Protein AF-A0A8K1D824-F1 (afdb_monomer)

Mean predicted aligned error: 7.24 Å

pLDDT: mean 87.16, std 13.11, range [36.0, 98.44]

Structure (mmCIF, N/CA/C/O backbone):
data_AF-A0A8K1D824-F1
#
_entry.id   AF-A0A8K1D824-F1
#
loop_
_atom_site.group_PDB
_atom_site.id
_atom_site.type_symbol
_atom_site.label_atom_id
_atom_site.label_alt_id
_atom_site.label_comp_id
_atom_site.label_asym_id
_atom_site.label_entity_id
_atom_site.label_seq_id
_atom_site.pdbx_PDB_ins_code
_atom_site.Cartn_x
_atom_site.Cartn_y
_atom_site.Cartn_z
_atom_site.occupancy
_atom_site.B_iso_or_equiv
_atom_site.auth_seq_id
_atom_site.auth_comp_id
_atom_site.auth_asym_id
_atom_site.auth_atom_id
_atom_site.pdbx_PDB_model_num
ATOM 1 N N . LEU A 1 1 ? 26.479 -6.706 -28.570 1.00 69.31 1 LEU A N 1
ATOM 2 C CA . LEU A 1 1 ? 26.182 -7.845 -27.660 1.00 69.31 1 LEU A CA 1
ATOM 3 C C . LEU A 1 1 ? 25.513 -9.001 -28.402 1.00 69.31 1 LEU A C 1
ATOM 5 O O . LEU A 1 1 ? 26.156 -10.032 -28.543 1.00 69.31 1 LEU A O 1
ATOM 9 N N . LEU A 1 2 ? 24.310 -8.817 -28.961 1.00 78.56 2 LEU A N 1
ATOM 10 C CA . LEU A 1 2 ? 23.580 -9.862 -29.705 1.00 78.56 2 LEU A CA 1
ATOM 11 C C . LEU A 1 2 ? 24.397 -10.526 -30.826 1.00 78.56 2 LEU A C 1
ATOM 13 O O . LEU A 1 2 ? 24.439 -11.750 -30.909 1.00 78.56 2 LEU A O 1
ATOM 17 N N . GLU A 1 3 ? 25.111 -9.743 -31.639 1.00 78.06 3 GLU A N 1
ATOM 18 C CA . GLU A 1 3 ? 25.956 -10.290 -32.712 1.00 78.06 3 GLU A CA 1
ATOM 19 C C . GLU A 1 3 ? 27.099 -11.182 -32.211 1.00 78.06 3 GLU A C 1
ATOM 21 O O . GLU A 1 3 ? 27.488 -12.124 -32.898 1.00 78.06 3 GLU A O 1
ATOM 26 N N . HIS A 1 4 ? 27.636 -10.913 -31.018 1.00 77.62 4 HIS A N 1
ATOM 27 C CA . HIS A 1 4 ? 28.687 -11.740 -30.423 1.00 77.62 4 HIS A CA 1
ATOM 28 C C . HIS A 1 4 ? 28.111 -13.018 -29.809 1.00 77.62 4 HIS A C 1
ATOM 30 O O . HIS A 1 4 ? 28.707 -14.081 -29.961 1.00 77.62 4 HIS A O 1
ATOM 36 N N . CYS A 1 5 ? 26.930 -12.941 -29.185 1.00 78.56 5 CYS A N 1
ATOM 37 C CA . CYS A 1 5 ? 26.237 -14.112 -28.649 1.00 78.56 5 CYS A CA 1
ATOM 38 C C . CYS A 1 5 ? 25.852 -15.084 -29.770 1.00 78.56 5 CYS A C 1
ATOM 40 O O . CYS A 1 5 ? 26.187 -16.263 -29.690 1.00 78.56 5 CYS A O 1
ATOM 42 N N . ARG A 1 6 ? 25.254 -14.590 -30.863 1.00 82.00 6 ARG A N 1
ATOM 43 C CA . ARG A 1 6 ? 24.803 -15.411 -32.005 1.00 82.00 6 ARG A CA 1
ATOM 44 C C . ARG A 1 6 ? 25.924 -16.185 -32.705 1.00 82.00 6 ARG A C 1
ATOM 46 O O . ARG A 1 6 ? 25.662 -17.224 -33.299 1.00 82.00 6 ARG A O 1
ATOM 53 N N . LYS A 1 7 ? 27.172 -15.714 -32.614 1.00 82.56 7 LYS A N 1
ATOM 54 C CA . LYS A 1 7 ? 28.355 -16.393 -33.173 1.00 82.56 7 LYS A CA 1
ATOM 55 C C . LYS A 1 7 ? 28.888 -17.522 -32.277 1.00 82.56 7 LYS A C 1
ATOM 57 O O . LYS A 1 7 ? 29.730 -18.298 -32.721 1.00 82.56 7 LYS A O 1
ATOM 62 N N . HIS A 1 8 ? 28.426 -17.633 -31.028 1.00 82.44 8 HIS A N 1
ATOM 63 C CA . HIS A 1 8 ? 28.952 -18.591 -30.057 1.00 82.44 8 HIS A CA 1
ATOM 64 C C . HIS A 1 8 ? 28.105 -19.870 -29.975 1.00 82.44 8 HIS A C 1
ATOM 66 O O . HIS A 1 8 ? 26.968 -19.852 -29.508 1.00 82.44 8 HIS A O 1
ATOM 72 N N . LYS A 1 9 ? 28.700 -21.014 -30.333 1.00 78.38 9 LYS A N 1
ATOM 73 C CA . LYS A 1 9 ? 28.015 -22.312 -30.510 1.00 78.38 9 LYS A CA 1
ATOM 74 C C . LYS A 1 9 ? 27.156 -22.772 -29.319 1.00 78.38 9 LYS A C 1
ATOM 76 O O . LYS A 1 9 ? 26.091 -23.332 -29.530 1.00 78.38 9 LYS A O 1
ATOM 81 N N . TYR A 1 10 ? 27.598 -22.518 -28.086 1.00 79.75 10 TYR A N 1
ATOM 82 C CA . TYR A 1 10 ? 26.891 -22.945 -26.863 1.00 79.75 10 TYR A CA 1
ATOM 83 C C . TYR A 1 10 ? 26.198 -21.807 -26.106 1.00 79.75 10 TYR A C 1
ATOM 85 O O . TYR A 1 10 ? 25.391 -22.062 -25.219 1.00 79.75 10 TYR A O 1
ATOM 93 N N . LEU A 1 11 ? 26.521 -20.550 -26.436 1.00 81.12 11 LEU A N 1
ATOM 94 C CA . LEU A 1 11 ? 26.037 -19.379 -25.694 1.00 81.12 11 LEU A CA 1
ATOM 95 C C . LEU A 1 11 ? 25.086 -18.509 -26.516 1.00 81.12 11 LEU A C 1
ATOM 97 O O . LEU A 1 11 ? 24.606 -17.509 -25.998 1.00 81.12 11 LEU A O 1
ATOM 101 N N . ALA A 1 12 ? 24.787 -18.880 -27.764 1.00 85.06 12 ALA A N 1
ATOM 102 C CA . ALA A 1 12 ? 23.881 -18.125 -28.620 1.00 85.06 12 ALA A CA 1
ATOM 103 C C . ALA A 1 12 ? 22.511 -17.921 -27.973 1.00 85.06 12 ALA A C 1
ATOM 105 O O . ALA A 1 12 ? 22.134 -16.781 -27.720 1.00 85.06 12 ALA A O 1
ATOM 106 N N . ALA A 1 13 ? 21.823 -19.006 -27.613 1.00 83.62 13 ALA A N 1
ATOM 107 C CA . ALA A 1 13 ? 20.512 -18.931 -26.975 1.00 83.62 13 ALA A CA 1
ATOM 108 C C . ALA A 1 13 ? 20.532 -18.239 -25.591 1.00 83.62 13 ALA A C 1
ATOM 110 O O . ALA A 1 13 ? 19.811 -17.255 -25.418 1.00 83.62 13 ALA A O 1
ATOM 111 N N . PRO A 1 14 ? 21.355 -18.659 -24.602 1.00 89.31 14 PRO A N 1
ATOM 112 C CA . PRO A 1 14 ? 21.359 -17.997 -23.293 1.00 89.31 14 PRO A CA 1
ATOM 113 C C . PRO A 1 14 ? 21.896 -16.556 -23.355 1.00 89.31 14 PRO A C 1
ATOM 115 O O . PRO A 1 14 ? 21.429 -15.693 -22.614 1.00 89.31 14 PRO A O 1
ATOM 118 N N . GLY A 1 15 ? 22.838 -16.268 -24.256 1.00 87.19 15 GLY A N 1
ATOM 119 C CA . GLY A 1 15 ? 23.386 -14.931 -24.471 1.00 87.19 15 GLY A CA 1
ATOM 120 C C . GLY A 1 15 ? 22.402 -13.980 -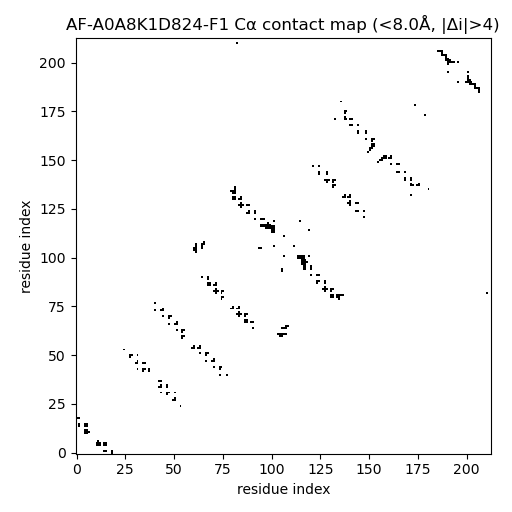25.150 1.00 87.19 15 GLY A C 1
ATOM 121 O O . GLY A 1 15 ? 22.370 -12.801 -24.811 1.00 87.19 15 GLY A O 1
ATOM 122 N N . GLU A 1 16 ? 21.562 -14.477 -26.059 1.00 88.31 16 GLU A N 1
ATOM 123 C CA . GLU A 1 16 ? 20.482 -13.693 -26.665 1.00 88.31 16 GLU A CA 1
ATOM 124 C C . GLU A 1 16 ? 19.401 -13.337 -25.642 1.00 88.31 16 GLU A C 1
ATOM 126 O O . GLU A 1 16 ? 19.051 -12.163 -25.517 1.00 88.31 16 GLU A O 1
ATOM 131 N N . VAL A 1 17 ? 18.955 -14.303 -24.831 1.00 88.12 17 VAL A N 1
ATOM 132 C CA . VAL A 1 17 ? 18.012 -14.052 -23.725 1.00 88.12 17 VAL A CA 1
ATOM 133 C C . VAL A 1 17 ? 18.578 -13.025 -22.743 1.00 88.12 17 VAL A C 1
ATOM 135 O O . VAL A 1 17 ? 17.880 -12.091 -22.348 1.00 88.12 17 VAL A O 1
ATOM 138 N N . PHE A 1 18 ? 19.855 -13.159 -22.377 1.00 88.56 18 PHE A N 1
ATOM 139 C CA . PHE A 1 18 ? 20.528 -12.200 -21.506 1.00 88.56 18 PHE A CA 1
ATOM 140 C C . PHE A 1 18 ? 20.603 -10.802 -22.131 1.00 88.56 18 PHE A C 1
ATOM 142 O O . PHE A 1 18 ? 20.269 -9.822 -21.470 1.00 88.56 18 PHE A O 1
ATOM 149 N N . ALA A 1 19 ? 21.010 -10.695 -23.399 1.00 88.81 19 ALA A N 1
ATOM 150 C CA . ALA A 1 19 ? 21.137 -9.410 -24.078 1.00 88.81 19 ALA A CA 1
ATOM 151 C C . ALA A 1 19 ? 19.789 -8.683 -24.174 1.00 88.81 19 ALA A C 1
ATOM 153 O O . ALA A 1 19 ? 19.728 -7.496 -23.867 1.00 88.81 19 ALA A O 1
ATOM 154 N N . LEU A 1 20 ? 18.711 -9.395 -24.518 1.00 88.19 20 LEU A N 1
ATOM 155 C CA . LEU A 1 20 ? 17.357 -8.833 -24.541 1.00 88.19 20 LEU A CA 1
ATOM 156 C C . LEU A 1 20 ? 16.906 -8.376 -23.148 1.00 88.19 20 LEU A C 1
ATOM 158 O O . LEU A 1 20 ? 16.338 -7.293 -23.005 1.00 88.19 20 LEU A O 1
ATOM 162 N N . LEU A 1 21 ? 17.201 -9.162 -22.108 1.00 88.06 21 LEU A N 1
ATOM 163 C CA . LEU A 1 21 ? 16.872 -8.808 -20.728 1.00 88.06 21 LEU A CA 1
ATOM 164 C C . LEU A 1 21 ? 17.625 -7.557 -20.260 1.00 88.06 21 LEU A C 1
ATOM 166 O O . LEU A 1 21 ? 17.022 -6.687 -19.636 1.00 88.06 21 LEU A O 1
ATOM 170 N N . VAL A 1 22 ? 18.922 -7.450 -20.562 1.00 88.50 22 VAL A N 1
ATOM 171 C CA . VAL A 1 22 ? 19.737 -6.280 -20.201 1.00 88.50 22 VAL A CA 1
ATOM 172 C C . VAL A 1 22 ? 19.305 -5.044 -20.980 1.00 88.50 22 VAL A C 1
ATOM 174 O O . VAL A 1 22 ? 19.197 -3.981 -20.378 1.00 88.50 22 VAL A O 1
ATOM 177 N N . SER A 1 23 ? 19.011 -5.167 -22.276 1.00 88.44 23 SER A N 1
ATOM 178 C CA . SER A 1 23 ? 18.475 -4.057 -23.072 1.00 88.44 23 SER A CA 1
ATOM 179 C C . SER A 1 23 ? 17.168 -3.527 -22.480 1.00 88.44 23 SER A C 1
ATOM 181 O O . SER A 1 23 ? 17.084 -2.340 -22.184 1.00 88.44 23 SER A O 1
ATOM 183 N N . SER A 1 24 ? 16.206 -4.407 -22.183 1.00 86.25 24 SER A N 1
ATOM 184 C CA . SER A 1 24 ? 14.932 -4.014 -21.565 1.00 86.25 24 SER A CA 1
ATOM 185 C C . SER A 1 24 ? 15.106 -3.410 -20.162 1.00 86.25 24 SER A C 1
ATOM 187 O O . SER A 1 24 ? 14.425 -2.449 -19.806 1.00 86.25 24 SER A O 1
ATOM 189 N N . LEU A 1 25 ? 16.037 -3.933 -19.354 1.00 86.38 25 LEU A N 1
ATOM 190 C CA . LEU A 1 25 ? 16.369 -3.343 -18.054 1.00 86.38 25 LEU A CA 1
ATOM 191 C C . LEU A 1 25 ? 16.942 -1.928 -18.212 1.00 86.38 25 LEU A C 1
ATOM 193 O O . LEU A 1 25 ? 16.544 -1.023 -17.482 1.00 86.38 25 LEU A O 1
ATOM 197 N N . LEU A 1 26 ? 17.886 -1.741 -19.137 1.00 87.44 26 LEU A N 1
ATOM 198 C CA . LEU A 1 26 ? 18.529 -0.450 -19.368 1.00 87.44 26 LEU A CA 1
ATOM 199 C C . LEU A 1 26 ? 17.533 0.588 -19.878 1.00 87.44 26 LEU A C 1
ATOM 201 O O . LEU A 1 26 ? 17.560 1.708 -19.384 1.00 87.44 26 LEU A O 1
ATOM 205 N N . GLU A 1 27 ? 16.636 0.217 -20.789 1.00 85.12 27 GLU A N 1
ATOM 206 C CA . GLU A 1 27 ? 15.555 1.092 -21.259 1.00 85.12 27 GLU A CA 1
ATOM 207 C C . GLU A 1 27 ? 14.684 1.568 -20.087 1.00 85.12 27 GLU A C 1
ATOM 209 O O . GLU A 1 27 ? 14.586 2.770 -19.851 1.00 85.12 27 GLU A O 1
ATOM 214 N N . ASN A 1 28 ? 14.173 0.646 -19.261 1.00 80.94 28 ASN A N 1
ATOM 215 C CA . ASN A 1 28 ? 13.356 0.998 -18.091 1.00 80.94 28 ASN A CA 1
ATOM 216 C C . ASN A 1 28 ? 14.098 1.892 -17.081 1.00 80.94 28 ASN A C 1
ATOM 218 O O . ASN A 1 28 ? 13.511 2.800 -16.493 1.00 80.94 28 ASN A O 1
ATOM 222 N N . LEU A 1 29 ? 15.390 1.638 -16.846 1.00 83.38 29 LEU A N 1
ATOM 223 C CA . LEU A 1 29 ? 16.193 2.430 -15.912 1.00 83.38 29 LEU A CA 1
ATOM 224 C C . LEU A 1 29 ? 16.561 3.810 -16.463 1.00 83.38 29 LEU A C 1
ATOM 226 O O . LEU A 1 29 ? 16.652 4.763 -15.686 1.00 83.38 29 LEU A O 1
ATOM 230 N N . LEU A 1 30 ? 16.793 3.927 -17.770 1.00 84.69 30 LEU A N 1
ATOM 231 C CA . LEU A 1 30 ? 17.051 5.206 -18.428 1.00 84.69 30 LEU A CA 1
ATOM 232 C C . LEU A 1 30 ? 15.787 6.063 -18.439 1.00 84.69 30 LEU A C 1
ATOM 234 O O . LEU A 1 30 ? 15.859 7.218 -18.019 1.00 84.69 30 LEU A O 1
ATOM 238 N N . ASP A 1 31 ? 14.638 5.483 -18.793 1.00 81.44 31 ASP A N 1
ATOM 239 C CA . ASP A 1 31 ? 13.337 6.151 -18.711 1.00 81.44 31 ASP A CA 1
ATOM 240 C C . ASP A 1 31 ? 13.100 6.668 -17.287 1.00 81.44 31 ASP A C 1
ATOM 242 O O . ASP A 1 31 ? 12.881 7.864 -17.081 1.00 81.44 31 ASP A O 1
ATOM 246 N N . TYR A 1 32 ? 13.288 5.810 -16.280 1.00 82.81 32 TYR A N 1
ATOM 247 C CA . TYR A 1 32 ? 13.195 6.210 -14.877 1.00 82.81 32 TYR A CA 1
ATOM 248 C C . TYR A 1 32 ? 14.142 7.351 -14.515 1.00 82.81 32 TYR A C 1
ATOM 250 O O . TYR A 1 32 ? 13.719 8.340 -13.923 1.00 82.81 32 TYR A O 1
ATOM 258 N N . ARG A 1 33 ? 15.418 7.274 -14.903 1.00 84.69 33 ARG A N 1
ATOM 259 C CA . ARG A 1 33 ? 16.389 8.337 -14.615 1.00 84.69 33 ARG A CA 1
ATOM 260 C C . ARG A 1 33 ? 15.975 9.681 -15.216 1.00 84.69 33 ARG A C 1
ATOM 262 O O . ARG A 1 33 ? 16.176 10.703 -14.568 1.00 84.69 33 ARG A O 1
ATOM 269 N N . THR A 1 34 ? 15.436 9.688 -16.433 1.00 81.69 34 THR A N 1
ATOM 270 C CA . THR A 1 34 ? 15.021 10.934 -17.095 1.00 81.69 34 THR A CA 1
ATOM 271 C C . THR A 1 34 ? 13.806 11.568 -16.420 1.00 81.69 34 THR A C 1
ATOM 273 O O . THR A 1 34 ? 13.785 12.779 -16.225 1.00 81.69 34 THR A O 1
ATOM 276 N N . ILE A 1 35 ? 12.839 10.756 -15.990 1.00 81.94 35 ILE A N 1
ATOM 277 C CA . ILE A 1 35 ? 11.543 11.234 -15.483 1.00 81.94 35 ILE A CA 1
ATOM 278 C C . ILE A 1 35 ? 11.563 11.498 -13.982 1.00 81.94 35 ILE A C 1
ATOM 280 O O . ILE A 1 35 ? 10.765 12.277 -13.478 1.00 81.94 35 ILE A O 1
ATOM 284 N N . MET A 1 36 ? 12.488 10.903 -13.232 1.00 77.19 36 MET A N 1
ATOM 285 C CA . MET A 1 36 ? 12.556 11.130 -11.786 1.00 77.19 36 MET A CA 1
ATOM 286 C C . MET A 1 36 ? 12.856 12.575 -11.383 1.00 77.19 36 MET A C 1
ATOM 288 O O . MET A 1 36 ? 12.598 12.942 -10.237 1.00 77.19 36 MET A O 1
ATOM 292 N N . HIS A 1 37 ? 13.371 13.380 -12.309 1.00 76.44 37 HIS A N 1
ATOM 293 C CA . HIS A 1 37 ? 13.601 14.811 -12.127 1.00 76.44 37 HIS A CA 1
ATOM 294 C C . HIS A 1 37 ? 12.520 15.686 -12.786 1.00 76.44 37 HIS A C 1
ATOM 296 O O . HIS A 1 37 ? 12.663 16.904 -12.803 1.00 76.44 37 HIS A O 1
ATOM 302 N N . ASP A 1 38 ? 11.454 15.081 -13.317 1.00 80.56 38 ASP A N 1
ATOM 303 C CA . ASP A 1 38 ? 10.295 15.782 -13.871 1.00 80.56 38 ASP A CA 1
ATOM 304 C C . ASP A 1 38 ? 9.505 16.470 -12.743 1.00 80.56 38 ASP A C 1
ATOM 306 O O . ASP A 1 38 ? 9.339 15.924 -11.643 1.00 80.56 38 ASP A O 1
ATOM 310 N N . GLU A 1 39 ? 9.005 17.674 -13.012 1.00 79.56 39 GLU A N 1
ATOM 311 C CA . GLU A 1 39 ? 8.148 18.404 -12.077 1.00 79.56 39 GLU A CA 1
ATOM 312 C C . GLU A 1 39 ? 6.849 17.624 -11.807 1.00 79.56 39 GLU A C 1
ATOM 314 O O . GLU A 1 39 ? 6.395 17.533 -10.658 1.00 79.56 39 GLU A O 1
ATOM 319 N N . SER A 1 40 ? 6.310 16.956 -12.833 1.00 85.88 40 SER A N 1
ATOM 320 C CA . SER A 1 40 ? 5.093 16.155 -12.757 1.00 85.88 40 SER A CA 1
ATOM 321 C C . SER A 1 40 ? 5.264 14.946 -11.836 1.00 85.88 40 SER A C 1
ATOM 323 O O . SER A 1 40 ? 5.972 13.975 -12.124 1.00 85.88 40 SER A O 1
ATOM 325 N N . LYS A 1 41 ? 4.561 14.982 -10.698 1.00 86.06 41 LYS A N 1
ATOM 326 C CA . LYS A 1 41 ? 4.468 13.847 -9.767 1.00 86.06 41 LYS A CA 1
ATOM 327 C C . LYS A 1 41 ? 3.770 12.642 -10.411 1.00 86.06 41 LYS A C 1
ATOM 329 O O . LYS A 1 41 ? 4.165 11.512 -10.146 1.00 86.06 41 LYS A O 1
ATOM 334 N N . GLU A 1 42 ? 2.812 12.865 -11.308 1.00 84.31 42 GLU A N 1
ATOM 335 C CA . GLU A 1 42 ? 2.077 11.810 -12.026 1.00 84.31 42 GLU A CA 1
ATOM 336 C C . GLU A 1 42 ? 2.978 11.030 -12.993 1.00 84.31 42 GLU A C 1
ATOM 338 O O . GLU A 1 42 ? 2.932 9.795 -13.040 1.00 84.31 42 GLU A O 1
ATOM 343 N N . ASN A 1 43 ? 3.865 11.730 -13.713 1.00 84.25 43 ASN A N 1
ATOM 344 C CA . ASN A 1 43 ? 4.871 11.095 -14.567 1.00 84.25 43 ASN A CA 1
ATOM 345 C C . ASN A 1 43 ? 5.842 10.260 -13.725 1.00 84.25 43 ASN A C 1
ATOM 347 O O . ASN A 1 43 ? 6.141 9.112 -14.071 1.00 84.25 43 ASN A O 1
ATOM 351 N N . ARG A 1 44 ? 6.286 10.804 -12.583 1.00 88.44 44 ARG A N 1
ATOM 352 C CA . ARG A 1 44 ? 7.149 10.096 -11.626 1.00 88.44 44 ARG A CA 1
ATOM 353 C C . ARG A 1 44 ? 6.482 8.842 -11.064 1.00 88.44 44 ARG A C 1
ATOM 355 O O . ARG A 1 44 ? 7.127 7.793 -11.023 1.00 88.44 44 ARG A O 1
ATOM 362 N N . MET A 1 45 ? 5.203 8.907 -10.689 1.00 90.00 45 MET A N 1
ATOM 363 C CA . MET A 1 45 ? 4.426 7.743 -10.241 1.00 90.00 45 MET A CA 1
ATOM 364 C C . MET A 1 45 ? 4.311 6.695 -11.350 1.00 90.00 45 MET A C 1
ATOM 366 O O . MET A 1 45 ? 4.689 5.543 -11.145 1.00 90.00 45 MET A O 1
ATOM 370 N N . SER A 1 46 ? 3.872 7.099 -12.545 1.00 86.38 46 SER A N 1
ATOM 371 C CA . SER A 1 46 ? 3.696 6.200 -13.695 1.00 86.38 46 SER A CA 1
ATOM 372 C C . SER A 1 46 ? 4.992 5.481 -14.067 1.00 86.38 46 SER A C 1
ATOM 374 O O . SER A 1 46 ? 5.004 4.272 -14.302 1.00 86.38 46 SER A O 1
ATOM 376 N N . CYS A 1 47 ? 6.112 6.203 -14.066 1.00 85.38 47 CYS A N 1
ATOM 377 C CA . CYS A 1 47 ? 7.415 5.618 -14.343 1.00 85.38 47 CYS A CA 1
ATOM 378 C C . CYS A 1 47 ? 7.885 4.685 -13.213 1.00 85.38 47 CYS A C 1
ATOM 380 O O . CYS A 1 47 ? 8.400 3.598 -13.476 1.00 85.38 47 CYS A O 1
ATOM 382 N N . THR A 1 48 ? 7.644 5.057 -11.951 1.00 89.75 48 THR A N 1
ATOM 383 C CA . THR A 1 48 ? 7.934 4.202 -10.786 1.00 89.75 48 THR A CA 1
ATOM 384 C C . THR A 1 48 ? 7.178 2.874 -10.870 1.00 89.75 48 THR A C 1
ATOM 386 O O . THR A 1 48 ? 7.770 1.823 -10.626 1.00 89.75 48 THR A O 1
ATOM 389 N N . VAL A 1 49 ? 5.909 2.894 -11.291 1.00 90.06 49 VAL A N 1
ATOM 390 C CA . VAL A 1 49 ? 5.090 1.688 -11.499 1.00 90.06 49 VAL A CA 1
ATOM 391 C C . VAL A 1 49 ? 5.661 0.791 -12.602 1.00 90.06 49 VAL A C 1
ATOM 393 O O . VAL A 1 49 ? 5.698 -0.426 -12.430 1.00 90.06 49 VAL A O 1
ATOM 396 N N . ASN A 1 50 ? 6.164 1.352 -13.706 1.00 87.12 50 ASN A N 1
ATOM 397 C CA . ASN A 1 50 ? 6.798 0.553 -14.764 1.00 87.12 50 ASN A CA 1
ATOM 398 C C . ASN A 1 50 ? 8.032 -0.200 -14.243 1.00 87.12 50 ASN A C 1
ATOM 400 O O . ASN A 1 50 ? 8.175 -1.403 -14.469 1.00 87.12 50 ASN A O 1
ATOM 404 N N . VAL A 1 51 ? 8.893 0.488 -13.487 1.00 88.88 51 VAL A N 1
ATOM 405 C CA . VAL A 1 51 ? 10.084 -0.121 -12.876 1.00 88.88 51 VAL A CA 1
ATOM 406 C C . VAL A 1 51 ? 9.699 -1.195 -11.856 1.00 88.88 51 VAL A C 1
ATOM 408 O O . VAL A 1 51 ? 10.293 -2.273 -11.818 1.00 88.88 51 VAL A O 1
ATOM 411 N N . LEU A 1 52 ? 8.675 -0.926 -11.050 1.00 91.44 52 LEU A N 1
ATOM 412 C CA . LEU A 1 52 ? 8.121 -1.864 -10.080 1.00 91.44 52 LEU A CA 1
ATOM 413 C C . LEU A 1 52 ? 7.593 -3.135 -10.766 1.00 91.44 52 LEU A C 1
ATOM 415 O O . LEU A 1 52 ? 7.944 -4.236 -10.342 1.00 91.44 52 LEU A O 1
ATOM 419 N N . ASN A 1 53 ? 6.831 -3.007 -11.856 1.00 88.75 53 ASN A N 1
ATOM 420 C CA . ASN A 1 53 ? 6.324 -4.148 -12.625 1.00 88.75 53 ASN A CA 1
ATOM 421 C C . ASN A 1 53 ? 7.459 -4.995 -13.206 1.00 88.75 53 ASN A C 1
ATOM 423 O O . ASN A 1 53 ? 7.437 -6.218 -13.071 1.00 88.75 53 ASN A O 1
ATOM 427 N N . PHE A 1 54 ? 8.497 -4.356 -13.752 1.00 88.75 54 PHE A N 1
ATOM 428 C CA . PHE A 1 54 ? 9.677 -5.065 -14.242 1.00 88.75 54 PHE A CA 1
ATOM 429 C C . PHE A 1 54 ? 10.317 -5.926 -13.140 1.00 88.75 54 PHE A C 1
ATOM 431 O O . PHE A 1 54 ? 10.573 -7.115 -13.338 1.00 88.75 54 PHE A O 1
ATOM 438 N N . TYR A 1 55 ? 10.549 -5.368 -11.947 1.00 90.75 55 TYR A N 1
ATOM 439 C CA . TYR A 1 55 ? 11.172 -6.126 -10.854 1.00 90.75 55 TYR A CA 1
ATOM 440 C C . TYR A 1 55 ? 10.253 -7.189 -10.246 1.00 90.75 55 TYR A C 1
ATOM 442 O O . TYR A 1 55 ? 10.754 -8.239 -9.830 1.00 90.75 55 TYR A O 1
ATOM 450 N N . LYS A 1 56 ? 8.933 -6.970 -10.260 1.00 91.12 56 LYS A N 1
ATOM 451 C CA . LYS A 1 56 ? 7.934 -7.982 -9.893 1.00 91.12 56 LYS A CA 1
ATOM 452 C C . LYS A 1 56 ? 8.011 -9.191 -10.822 1.00 91.12 56 LYS A C 1
ATOM 454 O O . LYS A 1 56 ? 8.148 -10.318 -10.352 1.00 91.12 56 LYS A O 1
ATOM 459 N N . GLU A 1 57 ? 8.005 -8.968 -12.135 1.00 90.00 57 GLU A N 1
ATOM 460 C CA . GLU A 1 57 ? 8.100 -10.035 -13.141 1.00 90.00 57 GLU A CA 1
ATOM 461 C C . GLU A 1 57 ? 9.405 -10.829 -13.030 1.00 90.00 57 GLU A C 1
ATOM 463 O O . GLU A 1 57 ? 9.416 -12.051 -13.192 1.00 90.00 57 GLU A O 1
ATOM 468 N N . LYS A 1 58 ? 10.518 -10.154 -12.717 1.00 88.94 58 LYS A N 1
ATOM 469 C CA . LYS A 1 58 ? 11.822 -10.803 -12.511 1.00 88.94 58 LYS A CA 1
ATOM 470 C C . LYS A 1 58 ? 12.005 -11.404 -11.115 1.00 88.94 58 LYS A C 1
ATOM 472 O O . LYS A 1 58 ? 13.082 -11.936 -10.849 1.00 88.94 58 LYS A O 1
ATOM 477 N N . LYS A 1 59 ? 10.996 -11.331 -10.236 1.00 90.81 59 LYS A N 1
ATOM 478 C CA . LYS A 1 59 ? 11.042 -11.823 -8.846 1.00 90.81 59 LYS A CA 1
ATOM 479 C C . LYS A 1 59 ? 12.235 -11.267 -8.055 1.00 90.81 59 LYS A C 1
ATOM 481 O O . LYS A 1 59 ? 12.895 -11.977 -7.301 1.00 90.81 59 LYS A O 1
ATOM 486 N N . ARG A 1 60 ? 12.554 -9.986 -8.264 1.00 92.50 60 ARG A N 1
ATOM 487 C CA . ARG A 1 60 ? 13.606 -9.259 -7.535 1.00 92.50 60 ARG A CA 1
ATOM 488 C C . ARG A 1 60 ? 12.979 -8.458 -6.401 1.00 92.50 60 ARG A C 1
ATOM 490 O O . ARG A 1 60 ? 12.838 -7.241 -6.495 1.00 92.50 60 ARG A O 1
ATOM 497 N N . GLU A 1 61 ? 12.571 -9.175 -5.359 1.00 93.12 61 GLU A N 1
ATOM 498 C CA . GLU A 1 61 ? 11.777 -8.656 -4.237 1.00 93.12 61 GLU A CA 1
ATOM 499 C C . GLU A 1 61 ? 12.478 -7.520 -3.477 1.00 93.12 61 GLU A C 1
ATOM 501 O O . GLU A 1 61 ? 11.844 -6.519 -3.159 1.00 93.12 61 GLU A O 1
ATOM 506 N N . ASP A 1 62 ? 13.800 -7.598 -3.305 1.00 90.94 62 ASP A N 1
ATOM 507 C CA . ASP A 1 62 ? 14.606 -6.573 -2.627 1.00 90.94 62 ASP A CA 1
ATOM 508 C C . ASP A 1 62 ? 14.514 -5.196 -3.297 1.00 90.94 62 ASP A C 1
ATOM 510 O O . ASP A 1 62 ? 14.429 -4.146 -2.649 1.00 90.94 62 ASP A O 1
ATOM 514 N N . ILE A 1 63 ? 14.551 -5.192 -4.628 1.00 91.75 63 ILE A N 1
ATOM 515 C CA . ILE A 1 63 ? 14.448 -3.974 -5.423 1.00 91.75 63 ILE A CA 1
ATOM 516 C C . ILE A 1 63 ? 12.978 -3.574 -5.541 1.00 91.75 63 ILE A C 1
ATOM 518 O O . ILE A 1 63 ? 12.663 -2.401 -5.361 1.00 91.75 63 ILE A O 1
ATOM 522 N N . TYR A 1 64 ? 12.083 -4.532 -5.777 1.00 94.00 64 TYR A N 1
ATOM 523 C CA . TYR A 1 64 ? 10.639 -4.311 -5.842 1.00 94.00 64 TYR A CA 1
ATOM 524 C C . TYR A 1 64 ? 10.111 -3.579 -4.602 1.00 94.00 64 TYR A C 1
ATOM 526 O O . TYR A 1 64 ? 9.507 -2.516 -4.734 1.00 94.00 64 TYR A O 1
ATOM 534 N N . ILE A 1 65 ? 10.432 -4.071 -3.402 1.00 94.00 65 ILE A N 1
ATOM 535 C CA . ILE A 1 65 ? 10.033 -3.453 -2.133 1.00 94.00 65 ILE A CA 1
ATOM 536 C C . ILE A 1 65 ? 10.594 -2.036 -2.032 1.00 94.00 65 ILE A C 1
ATOM 538 O O . ILE A 1 65 ? 9.867 -1.108 -1.693 1.00 94.00 65 ILE A O 1
ATOM 542 N N . ARG A 1 66 ? 11.852 -1.805 -2.422 1.00 92.69 66 ARG A N 1
ATOM 543 C CA . ARG A 1 66 ? 12.412 -0.444 -2.437 1.00 92.69 66 ARG A CA 1
ATOM 544 C C . ARG A 1 66 ? 11.597 0.516 -3.308 1.00 92.69 66 ARG A C 1
ATOM 546 O O . ARG A 1 66 ? 11.406 1.665 -2.920 1.00 92.69 66 ARG A O 1
ATOM 553 N N . TYR A 1 67 ? 11.139 0.069 -4.476 1.00 93.38 67 TYR A N 1
ATOM 554 C CA . TYR A 1 67 ? 10.308 0.892 -5.357 1.00 93.38 67 TYR A CA 1
ATOM 555 C C . TYR A 1 67 ? 8.864 1.033 -4.857 1.00 93.38 67 TYR A C 1
ATOM 557 O O . TYR A 1 67 ? 8.287 2.094 -5.077 1.00 93.38 67 TYR A O 1
ATOM 565 N N . LEU A 1 68 ? 8.316 0.058 -4.117 1.00 95.38 68 LEU A N 1
ATOM 566 C CA . LEU A 1 68 ? 7.042 0.227 -3.403 1.00 95.38 68 LEU A CA 1
ATOM 567 C C . LEU A 1 68 ? 7.109 1.392 -2.415 1.00 95.38 68 LEU A C 1
ATOM 569 O O . LEU A 1 68 ? 6.238 2.252 -2.429 1.00 95.38 68 LEU A O 1
ATOM 573 N N . TYR A 1 69 ? 8.165 1.477 -1.605 1.00 94.75 69 TYR A N 1
ATOM 574 C CA . TYR A 1 69 ? 8.307 2.575 -0.644 1.00 94.75 69 TYR A CA 1
ATOM 575 C C . TYR A 1 69 ? 8.497 3.933 -1.328 1.00 94.75 69 TYR A C 1
ATOM 577 O O . TYR A 1 69 ? 7.866 4.903 -0.925 1.00 94.75 69 TYR A O 1
ATOM 585 N N . LYS A 1 70 ? 9.261 3.998 -2.427 1.00 93.75 70 LYS A N 1
ATOM 586 C CA . LYS A 1 70 ? 9.341 5.224 -3.239 1.00 93.75 70 LYS A CA 1
ATOM 587 C C . LYS A 1 70 ? 7.979 5.647 -3.797 1.00 93.75 70 LYS A C 1
ATOM 589 O O . LYS A 1 70 ? 7.676 6.834 -3.824 1.00 93.75 70 LYS A O 1
ATOM 594 N N . LEU A 1 71 ? 7.174 4.689 -4.262 1.00 95.19 71 LEU A N 1
ATOM 595 C CA . LEU A 1 71 ? 5.834 4.961 -4.778 1.00 95.19 71 LEU A CA 1
ATOM 596 C C . LEU A 1 71 ? 4.888 5.415 -3.660 1.00 95.19 71 LEU A C 1
ATOM 598 O O . LEU A 1 71 ? 4.158 6.385 -3.842 1.00 95.19 71 LEU A O 1
ATOM 602 N N . ARG A 1 72 ? 4.947 4.769 -2.490 1.00 95.56 72 ARG A N 1
ATOM 603 C CA . ARG A 1 72 ? 4.217 5.187 -1.288 1.00 95.56 72 ARG A CA 1
ATOM 604 C C . ARG A 1 72 ? 4.541 6.637 -0.936 1.00 95.56 72 ARG A C 1
ATOM 606 O O . ARG A 1 72 ? 3.612 7.406 -0.725 1.00 95.56 72 ARG A O 1
ATOM 613 N N . ASP A 1 73 ? 5.820 7.005 -0.913 1.00 95.06 73 ASP A N 1
ATOM 614 C CA . ASP A 1 73 ? 6.256 8.362 -0.565 1.00 95.06 73 ASP A CA 1
ATOM 615 C C . ASP A 1 73 ? 5.704 9.394 -1.564 1.00 95.06 73 ASP A C 1
ATOM 617 O O . ASP A 1 73 ? 5.137 10.412 -1.168 1.00 95.06 73 ASP A O 1
ATOM 621 N N . LEU A 1 74 ? 5.743 9.079 -2.866 1.00 94.44 74 LEU A N 1
ATOM 622 C CA . LEU A 1 74 ? 5.107 9.907 -3.896 1.00 94.44 74 LEU A CA 1
ATOM 623 C C . LEU A 1 74 ? 3.593 10.049 -3.675 1.00 94.44 74 LEU A C 1
ATOM 625 O O . LEU A 1 74 ? 3.053 11.143 -3.853 1.00 94.44 74 LEU A O 1
ATOM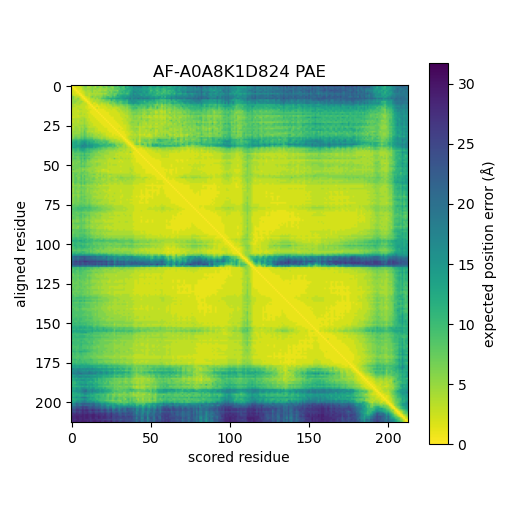 629 N N . HIS A 1 75 ? 2.895 8.969 -3.301 1.00 95.88 75 HIS A N 1
ATOM 630 C CA . HIS A 1 75 ? 1.466 9.025 -2.988 1.00 95.88 75 HIS A CA 1
ATOM 631 C C . HIS A 1 75 ? 1.187 9.894 -1.767 1.00 95.88 75 HIS A C 1
ATOM 633 O O . HIS A 1 75 ? 0.283 10.726 -1.819 1.00 95.88 75 HIS A O 1
ATOM 639 N N . THR A 1 76 ? 1.966 9.753 -0.695 1.00 95.56 76 THR A N 1
ATOM 640 C CA . THR A 1 76 ? 1.796 10.573 0.508 1.00 95.56 76 THR A CA 1
ATOM 641 C C . THR A 1 76 ? 2.074 12.047 0.241 1.00 95.56 76 THR A C 1
ATOM 643 O O . THR A 1 76 ? 1.326 12.888 0.728 1.00 95.56 76 THR A O 1
ATOM 646 N N . ASP A 1 77 ? 3.056 12.363 -0.606 1.00 94.88 77 ASP A N 1
ATOM 647 C CA . ASP A 1 77 ? 3.375 13.736 -1.023 1.00 94.88 77 ASP A CA 1
ATOM 648 C C . ASP A 1 77 ? 2.261 14.396 -1.853 1.00 94.88 77 ASP A C 1
ATOM 650 O O . ASP A 1 77 ? 2.297 15.608 -2.082 1.00 94.88 77 ASP A O 1
ATOM 654 N N . CYS A 1 78 ? 1.323 13.604 -2.375 1.00 93.69 78 CYS A N 1
ATOM 655 C CA . CYS A 1 78 ? 0.141 14.066 -3.103 1.00 93.69 78 CYS A CA 1
ATOM 656 C C . CYS A 1 78 ? -1.152 13.869 -2.306 1.00 93.69 78 CYS A C 1
ATOM 658 O O . CYS A 1 78 ? -2.224 14.018 -2.876 1.00 93.69 78 CYS A O 1
ATOM 660 N N . GLU A 1 79 ? -1.059 13.472 -1.032 1.00 95.38 79 GLU A N 1
ATOM 661 C CA . GLU A 1 79 ? -2.208 13.133 -0.180 1.00 95.38 79 GLU A CA 1
ATOM 662 C C . GLU A 1 79 ? -3.090 11.992 -0.735 1.00 95.38 79 GLU A C 1
ATOM 664 O O . GLU A 1 79 ? -4.223 11.779 -0.301 1.00 95.38 79 GLU A O 1
ATOM 669 N N . ASN A 1 80 ? -2.538 11.170 -1.633 1.00 94.81 80 ASN A N 1
ATOM 670 C CA . ASN A 1 80 ? -3.177 9.983 -2.200 1.00 94.81 80 ASN A CA 1
ATOM 671 C C . ASN A 1 80 ? -3.086 8.801 -1.217 1.00 94.81 80 ASN A C 1
ATOM 673 O O . ASN A 1 80 ? -2.492 7.763 -1.511 1.00 94.81 80 ASN A O 1
ATOM 677 N N . PHE A 1 81 ? -3.644 8.952 -0.012 1.00 96.88 81 PHE A N 1
ATOM 678 C CA . PHE A 1 81 ? -3.464 7.987 1.081 1.00 96.88 81 PHE A CA 1
ATOM 679 C C . PHE A 1 81 ? -4.043 6.600 0.779 1.00 96.88 81 PHE A C 1
ATOM 681 O O . PHE A 1 81 ? -3.441 5.598 1.155 1.00 96.88 81 PHE A O 1
ATOM 688 N N . THR A 1 82 ? -5.164 6.523 0.058 1.00 96.19 82 THR A N 1
ATOM 689 C CA . THR A 1 82 ? -5.732 5.245 -0.405 1.00 96.19 82 THR A CA 1
ATOM 690 C C . THR A 1 82 ? -4.730 4.459 -1.248 1.00 96.19 82 THR A C 1
ATOM 692 O O . THR A 1 82 ? -4.562 3.256 -1.064 1.00 96.19 82 THR A O 1
ATOM 695 N N . GLU A 1 83 ? -3.998 5.152 -2.111 1.00 95.75 83 GLU A N 1
ATOM 696 C CA . GLU A 1 83 ? -3.024 4.537 -3.007 1.00 95.75 83 GLU A CA 1
ATOM 697 C C . GLU A 1 83 ? -1.710 4.201 -2.306 1.00 95.75 83 GLU A C 1
ATOM 699 O O . GLU A 1 83 ? -1.108 3.156 -2.569 1.00 95.75 83 GLU A O 1
ATOM 704 N N . ALA A 1 84 ? -1.310 5.008 -1.321 1.00 97.50 84 ALA A N 1
ATOM 705 C CA . ALA A 1 84 ? -0.234 4.648 -0.402 1.00 97.50 84 ALA A CA 1
ATOM 706 C C . ALA A 1 84 ? -0.561 3.354 0.375 1.00 97.50 84 ALA A C 1
ATOM 708 O O . ALA A 1 84 ? 0.300 2.480 0.500 1.00 97.50 84 ALA A O 1
ATOM 709 N N . ALA A 1 85 ? -1.808 3.198 0.841 1.00 97.88 85 ALA A N 1
ATOM 710 C CA . ALA A 1 85 ? -2.279 1.993 1.523 1.00 97.88 85 ALA A CA 1
ATOM 711 C C . ALA A 1 85 ? -2.218 0.757 0.615 1.00 97.88 85 ALA A C 1
ATOM 713 O O . ALA A 1 85 ? -1.637 -0.257 1.005 1.00 97.88 85 ALA A O 1
ATOM 714 N N . TYR A 1 86 ? -2.754 0.838 -0.608 1.00 97.75 86 TYR A N 1
ATOM 715 C CA . TYR A 1 86 ? -2.679 -0.270 -1.567 1.00 97.75 86 TYR A CA 1
ATOM 716 C C . TYR A 1 86 ? -1.238 -0.615 -1.950 1.00 97.75 86 TYR A C 1
ATOM 718 O O . TYR A 1 86 ? -0.890 -1.791 -2.043 1.00 97.75 86 TYR A O 1
ATOM 726 N N . THR A 1 87 ? -0.373 0.389 -2.090 1.00 97.00 87 THR A N 1
ATOM 727 C CA . THR A 1 87 ? 1.055 0.169 -2.347 1.00 97.00 87 THR A CA 1
ATOM 728 C C . THR A 1 87 ? 1.711 -0.631 -1.218 1.00 97.00 87 THR A C 1
ATOM 730 O O . THR A 1 87 ? 2.445 -1.581 -1.480 1.00 97.00 87 THR A O 1
ATOM 733 N N . LEU A 1 88 ? 1.431 -0.311 0.048 1.00 96.75 88 LEU A N 1
ATOM 734 C CA . LEU A 1 88 ? 1.957 -1.083 1.180 1.00 96.75 88 LEU A CA 1
ATOM 735 C C . LEU A 1 88 ? 1.321 -2.469 1.318 1.00 96.75 88 LEU A C 1
ATOM 737 O O . LEU A 1 88 ? 1.990 -3.402 1.765 1.00 96.75 88 LEU A O 1
ATOM 741 N N . LEU A 1 89 ? 0.067 -2.637 0.898 1.00 97.38 89 LEU A N 1
ATOM 742 C CA . LEU A 1 89 ? -0.589 -3.942 0.892 1.00 97.38 89 LEU A CA 1
ATOM 743 C C . LEU A 1 89 ? 0.161 -4.938 -0.004 1.00 97.38 89 LEU A C 1
ATOM 745 O O . LEU A 1 89 ? 0.363 -6.078 0.406 1.00 97.38 89 LEU A O 1
ATOM 749 N N . LEU A 1 90 ? 0.694 -4.484 -1.146 1.00 96.69 90 LEU A N 1
ATOM 750 C CA . LEU A 1 90 ? 1.547 -5.303 -2.018 1.00 96.69 90 LEU A CA 1
ATOM 751 C C . LEU A 1 90 ? 2.807 -5.825 -1.311 1.00 96.69 90 LEU A C 1
ATOM 753 O O . LEU A 1 90 ? 3.307 -6.887 -1.671 1.00 96.69 90 LEU A O 1
ATOM 757 N N . HIS A 1 91 ? 3.346 -5.091 -0.332 1.00 95.62 91 HIS A N 1
ATOM 758 C CA . HIS A 1 91 ? 4.450 -5.578 0.497 1.00 95.62 91 HIS A CA 1
ATOM 759 C C . HIS A 1 91 ? 3.940 -6.599 1.522 1.00 95.62 91 HIS A C 1
ATOM 761 O O . HIS A 1 91 ? 4.520 -7.672 1.674 1.00 95.62 91 HIS A O 1
ATOM 767 N N . ALA A 1 92 ? 2.821 -6.307 2.184 1.00 95.75 92 ALA A N 1
ATOM 768 C CA . ALA A 1 92 ? 2.248 -7.194 3.190 1.00 95.75 92 ALA A CA 1
ATOM 769 C C . ALA A 1 92 ? 1.786 -8.554 2.616 1.00 95.75 92 ALA A C 1
ATOM 771 O O . ALA A 1 92 ? 1.789 -9.557 3.334 1.00 95.75 92 ALA A O 1
ATOM 772 N N . GLU A 1 93 ? 1.427 -8.610 1.330 1.00 95.81 93 GLU A N 1
ATOM 773 C CA . GLU A 1 93 ? 1.107 -9.838 0.583 1.00 95.81 93 GLU A CA 1
ATOM 774 C C . GLU A 1 93 ? 2.310 -10.776 0.394 1.00 95.81 93 GLU A C 1
ATOM 776 O O . GLU A 1 93 ? 2.122 -11.987 0.283 1.00 95.81 93 GLU A O 1
ATOM 781 N N . LEU A 1 94 ? 3.541 -10.252 0.405 1.00 94.38 94 LEU A N 1
ATOM 782 C CA . LEU A 1 94 ? 4.762 -11.068 0.334 1.00 94.38 94 LEU A CA 1
ATOM 783 C C . LEU A 1 94 ? 5.073 -11.774 1.665 1.00 94.38 94 LEU A C 1
ATOM 785 O O . LEU A 1 94 ? 5.888 -12.694 1.705 1.00 94.38 94 LEU A O 1
ATOM 789 N N . LEU A 1 95 ? 4.432 -11.345 2.756 1.00 94.75 95 LEU A N 1
ATOM 790 C CA . LEU A 1 95 ? 4.690 -11.821 4.111 1.00 94.75 95 LEU A CA 1
ATOM 791 C C . LEU A 1 95 ? 3.642 -12.835 4.568 1.00 94.75 95 LEU A C 1
ATOM 793 O O . LEU A 1 95 ? 2.449 -12.741 4.259 1.00 94.75 95 LEU A O 1
ATOM 797 N N . GLN A 1 96 ? 4.074 -13.770 5.406 1.00 94.31 96 GLN A N 1
ATOM 798 C CA . GLN A 1 96 ? 3.203 -14.736 6.067 1.00 94.31 96 GLN A CA 1
ATOM 799 C C . GLN A 1 96 ? 2.987 -14.353 7.534 1.00 94.31 96 GLN A C 1
ATOM 801 O O . GLN A 1 96 ? 3.861 -13.770 8.170 1.00 94.31 96 GLN A O 1
ATOM 806 N N . TRP A 1 97 ? 1.835 -14.728 8.095 1.00 93.81 97 TRP A N 1
ATOM 807 C CA . TRP A 1 97 ? 1.580 -14.643 9.537 1.00 93.81 97 TRP A CA 1
ATOM 808 C C . TRP A 1 97 ? 2.388 -15.728 10.266 1.00 93.81 97 TRP A C 1
ATOM 810 O O . TRP A 1 97 ? 1.868 -16.783 10.621 1.00 93.81 97 TRP A O 1
ATOM 820 N N . SER A 1 98 ? 3.698 -15.508 10.393 1.00 93.06 98 SER A N 1
ATOM 821 C CA . SER A 1 98 ? 4.662 -16.477 10.910 1.00 93.06 98 SER A CA 1
ATOM 822 C C . SER A 1 98 ? 5.729 -15.803 11.768 1.00 93.06 98 SER A C 1
ATOM 824 O O . SER A 1 98 ? 6.292 -14.784 11.380 1.00 93.06 98 SER A O 1
ATOM 826 N N . GLU A 1 99 ? 6.079 -16.433 12.888 1.00 91.62 99 GLU A N 1
ATOM 827 C CA . GLU A 1 99 ? 7.177 -16.004 13.768 1.00 91.62 99 GLU A CA 1
ATOM 828 C C . GLU A 1 99 ? 8.573 -16.219 13.158 1.00 91.62 99 GLU A C 1
ATOM 830 O O . GLU A 1 99 ? 9.587 -15.841 13.741 1.00 91.62 99 GLU A O 1
ATOM 835 N N . ARG A 1 100 ? 8.659 -16.830 11.967 1.00 92.88 100 ARG A N 1
ATOM 836 C CA . ARG A 1 100 ? 9.940 -17.020 11.283 1.00 92.88 100 ARG A CA 1
ATOM 837 C C . ARG A 1 100 ? 10.610 -15.667 11.020 1.00 92.88 100 ARG A C 1
ATOM 839 O O . ARG A 1 100 ? 9.919 -14.725 10.620 1.00 92.88 100 ARG A O 1
ATOM 846 N N . PRO A 1 101 ? 11.948 -15.585 11.151 1.00 91.50 101 PRO A N 1
ATOM 847 C CA . PRO A 1 101 ? 12.689 -14.389 10.781 1.00 91.50 101 PRO A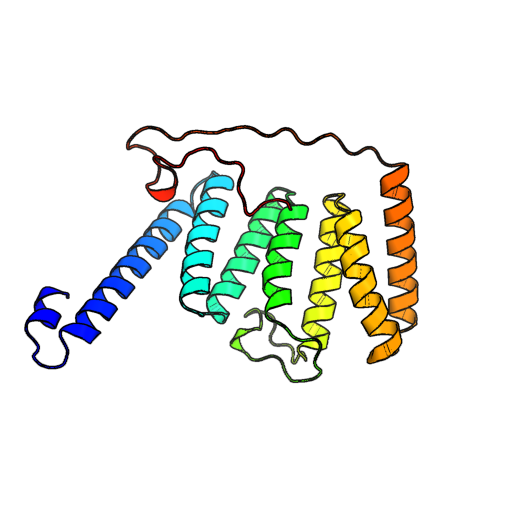 CA 1
ATOM 848 C C . PRO A 1 101 ? 12.368 -13.960 9.350 1.00 91.50 101 PRO A C 1
ATOM 850 O O . PRO A 1 101 ? 12.260 -14.795 8.442 1.00 91.50 101 PRO A O 1
ATOM 853 N N . CYS A 1 102 ? 12.216 -12.656 9.146 1.00 89.94 102 CYS A N 1
ATOM 854 C CA . CYS A 1 102 ? 12.011 -12.111 7.817 1.00 89.94 102 CYS A CA 1
ATOM 855 C C . CYS A 1 102 ? 13.286 -12.283 6.979 1.00 89.94 102 CYS A C 1
ATOM 857 O O . CYS A 1 102 ? 14.400 -12.034 7.449 1.00 89.94 102 CYS A O 1
ATOM 859 N N . ALA A 1 103 ? 13.139 -12.729 5.732 1.00 89.94 103 ALA A N 1
ATOM 860 C CA . ALA A 1 103 ? 14.285 -12.858 4.847 1.00 89.94 103 ALA A CA 1
ATOM 861 C C . ALA A 1 103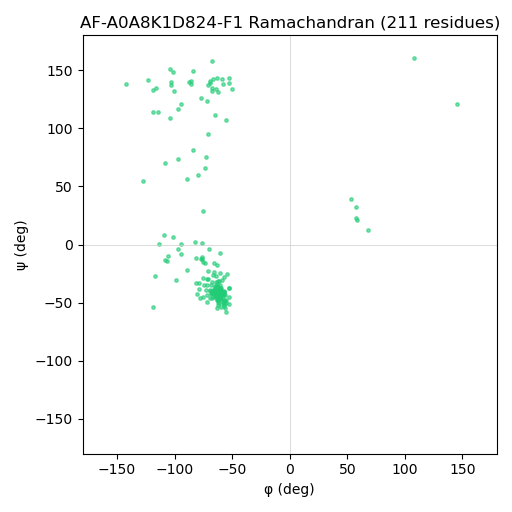 ? 14.852 -11.460 4.525 1.00 89.94 103 ALA A C 1
ATOM 863 O O . ALA A 1 103 ? 14.073 -10.535 4.299 1.00 89.94 103 ALA A O 1
ATOM 864 N N . PRO A 1 104 ? 16.183 -11.277 4.418 1.00 88.81 104 PRO A N 1
ATOM 865 C CA . PRO A 1 104 ? 16.768 -9.948 4.215 1.00 88.81 104 PRO A CA 1
ATOM 866 C C . PRO A 1 104 ? 16.268 -9.205 2.967 1.00 88.81 104 PRO A C 1
ATOM 868 O O . PRO A 1 104 ? 16.255 -7.980 2.950 1.00 88.81 104 PRO A O 1
ATOM 871 N N . HIS A 1 105 ? 15.852 -9.929 1.922 1.00 89.31 105 HIS A N 1
ATOM 872 C CA . HIS A 1 105 ? 15.306 -9.339 0.694 1.00 89.31 105 HIS A CA 1
ATOM 873 C C . HIS A 1 105 ? 13.859 -8.842 0.836 1.00 89.31 105 HIS A C 1
ATOM 875 O O . HIS A 1 105 ? 13.397 -8.127 -0.045 1.00 89.31 105 HIS A O 1
ATOM 881 N N . LEU A 1 106 ? 13.162 -9.200 1.918 1.00 89.69 106 LEU A N 1
ATOM 882 C CA . LEU A 1 106 ? 11.820 -8.714 2.249 1.00 89.69 106 LEU A CA 1
ATOM 883 C C . LEU A 1 106 ? 11.854 -7.504 3.195 1.00 89.69 106 LEU A C 1
ATOM 885 O O . LEU A 1 106 ? 10.831 -6.886 3.457 1.00 89.69 106 LEU A O 1
ATOM 889 N N . LEU A 1 107 ? 13.027 -7.146 3.721 1.00 88.44 107 LEU A N 1
ATOM 890 C CA . LEU A 1 107 ? 13.182 -5.990 4.594 1.00 88.44 107 LEU A CA 1
ATOM 891 C C . LEU A 1 107 ? 13.433 -4.723 3.774 1.00 88.44 107 LEU A C 1
ATOM 893 O O . LEU A 1 107 ? 14.206 -4.705 2.811 1.00 88.44 107 LEU A O 1
ATOM 897 N N . GLN A 1 108 ? 12.822 -3.618 4.199 1.00 82.19 108 GLN A N 1
ATOM 898 C CA . GLN A 1 108 ? 13.209 -2.302 3.708 1.00 82.19 108 GLN A CA 1
ATOM 899 C C . GLN A 1 108 ? 14.656 -2.021 4.145 1.00 82.19 108 GLN A C 1
ATOM 901 O O . GLN A 1 108 ? 14.998 -2.223 5.307 1.00 82.19 108 GLN A O 1
ATOM 906 N N . ARG A 1 109 ? 15.504 -1.534 3.227 1.00 67.12 109 ARG A N 1
ATOM 907 C CA . ARG A 1 109 ? 16.955 -1.358 3.457 1.00 67.12 109 ARG A CA 1
ATOM 908 C C . ARG A 1 109 ? 17.329 -0.526 4.686 1.00 67.12 109 ARG A C 1
ATOM 910 O O . ARG A 1 109 ? 18.419 -0.726 5.199 1.00 67.12 109 ARG A O 1
ATOM 917 N N . ASP A 1 110 ? 16.456 0.370 5.134 1.00 61.06 110 ASP A N 1
ATOM 918 C CA . ASP A 1 110 ? 16.703 1.234 6.296 1.00 61.06 110 ASP A CA 1
ATOM 919 C C . ASP A 1 110 ? 16.132 0.650 7.603 1.00 61.06 110 ASP A C 1
ATOM 921 O O . ASP A 1 110 ? 16.271 1.234 8.673 1.00 61.06 110 ASP A O 1
ATOM 925 N N . SER A 1 111 ? 15.510 -0.531 7.537 1.00 62.12 111 SER A N 1
ATOM 926 C CA . SER A 1 111 ? 14.940 -1.253 8.671 1.00 62.12 111 SER A CA 1
ATOM 927 C C . SER A 1 111 ? 15.792 -2.481 9.002 1.00 62.12 111 SER A C 1
ATOM 929 O O . SER A 1 111 ? 15.388 -3.621 8.795 1.00 62.12 111 SER A O 1
ATOM 931 N N . TYR A 1 112 ? 16.999 -2.254 9.531 1.00 55.56 112 TYR A N 1
ATOM 932 C CA . TYR A 1 112 ? 17.886 -3.315 10.047 1.00 55.56 112 TYR A CA 1
ATOM 933 C C . TYR A 1 112 ? 17.441 -3.862 11.418 1.00 55.56 112 TYR A C 1
ATOM 935 O O . TYR A 1 112 ? 18.262 -4.308 12.219 1.00 55.56 112 TYR A O 1
ATOM 943 N N . TYR A 1 113 ? 16.143 -3.825 11.710 1.00 62.16 113 TYR A N 1
ATOM 944 C CA . TYR A 1 113 ? 15.595 -4.459 12.901 1.00 62.16 113 TYR A CA 1
ATOM 945 C C . TYR A 1 113 ? 15.306 -5.931 12.603 1.00 62.16 113 TYR A C 1
ATOM 947 O O . TYR A 1 113 ? 14.814 -6.282 11.529 1.00 62.16 113 TYR A O 1
ATOM 955 N N . VAL A 1 114 ? 15.637 -6.800 13.559 1.00 64.25 114 VAL A N 1
ATOM 956 C CA . VAL A 1 114 ? 15.291 -8.223 13.510 1.00 64.25 114 VAL A CA 1
ATOM 957 C C . VAL A 1 114 ? 13.784 -8.330 13.723 1.00 64.25 114 VAL A C 1
ATOM 959 O O . VAL A 1 114 ? 13.325 -8.303 14.857 1.00 64.25 114 VAL A O 1
ATOM 962 N N . TYR A 1 115 ? 13.029 -8.399 12.629 1.00 77.88 115 TYR A N 1
ATOM 963 C CA . TYR A 1 115 ? 11.596 -8.678 12.653 1.00 77.88 115 TYR A CA 1
ATOM 964 C C . TYR A 1 115 ? 11.327 -10.125 12.240 1.00 77.88 115 TYR A C 1
ATOM 966 O O . TYR A 1 115 ? 11.908 -10.641 11.274 1.00 77.88 115 TYR A O 1
ATOM 974 N N . SER A 1 116 ? 10.390 -10.765 12.927 1.00 91.81 116 SER A N 1
ATOM 975 C CA . SER A 1 116 ? 9.628 -11.872 12.360 1.00 91.81 116 SER A CA 1
ATOM 976 C C . SER A 1 116 ? 8.719 -11.369 11.232 1.00 91.81 116 SER A C 1
ATOM 978 O O . SER A 1 116 ? 8.383 -10.183 11.150 1.00 91.81 116 SER A O 1
ATOM 980 N N . GLN A 1 117 ? 8.304 -12.263 10.333 1.00 93.19 117 GLN A N 1
ATOM 981 C CA . GLN A 1 117 ? 7.341 -11.886 9.292 1.00 93.19 117 GLN A CA 1
ATOM 982 C C . GLN A 1 117 ? 6.012 -11.416 9.892 1.00 93.19 117 GLN A C 1
ATOM 984 O O . GLN A 1 117 ? 5.402 -10.495 9.355 1.00 93.19 117 GLN A O 1
ATOM 989 N N . LEU A 1 118 ? 5.601 -12.010 11.016 1.00 93.19 118 LEU A N 1
ATOM 990 C CA . LEU A 1 118 ? 4.418 -11.618 11.773 1.00 93.19 118 LEU A CA 1
ATOM 991 C C . LEU A 1 118 ? 4.509 -10.165 12.249 1.00 93.19 118 LEU A C 1
ATOM 993 O O . LEU A 1 118 ? 3.622 -9.385 11.919 1.00 93.19 118 LEU A O 1
ATOM 997 N N . GLU A 1 119 ? 5.584 -9.784 12.944 1.00 92.44 119 GLU A N 1
ATOM 998 C CA . GLU A 1 119 ? 5.751 -8.418 13.471 1.00 92.44 119 GLU A CA 1
ATOM 999 C C . GLU A 1 119 ? 5.799 -7.377 12.347 1.00 92.44 119 GLU A C 1
ATOM 1001 O O . GLU A 1 119 ? 5.187 -6.311 12.437 1.00 92.44 119 GLU A O 1
ATOM 1006 N N . LEU A 1 120 ? 6.502 -7.684 11.250 1.00 93.88 120 LEU A N 1
ATOM 1007 C CA . LEU A 1 120 ? 6.558 -6.785 10.100 1.00 93.88 120 LEU A CA 1
ATOM 1008 C C . LEU A 1 120 ? 5.181 -6.638 9.441 1.00 93.88 120 LEU A C 1
ATOM 1010 O O . LEU A 1 120 ? 4.773 -5.524 9.108 1.00 93.88 120 LEU A O 1
ATOM 1014 N N . LYS A 1 121 ? 4.456 -7.747 9.259 1.00 95.31 121 LYS A N 1
ATOM 1015 C CA . LYS A 1 121 ? 3.129 -7.741 8.639 1.00 95.31 121 LYS A CA 1
ATOM 1016 C C . LYS A 1 121 ? 2.102 -7.023 9.507 1.00 95.31 121 LYS A C 1
ATOM 1018 O O . LYS A 1 121 ? 1.319 -6.241 8.977 1.00 95.31 121 LYS A O 1
ATOM 1023 N N . GLU A 1 122 ? 2.147 -7.212 10.820 1.00 94.81 122 GLU A N 1
ATOM 1024 C CA . GLU A 1 122 ? 1.340 -6.461 11.779 1.00 94.81 122 GLU A CA 1
ATOM 1025 C C . GLU A 1 122 ? 1.588 -4.954 11.657 1.00 94.81 122 GLU A C 1
ATOM 1027 O O . GLU A 1 122 ? 0.643 -4.181 11.477 1.00 94.81 122 GLU A O 1
ATOM 1032 N N . LYS A 1 123 ? 2.857 -4.532 11.689 1.00 94.19 123 LYS A N 1
ATOM 1033 C CA . LYS A 1 123 ? 3.234 -3.120 11.564 1.00 94.19 123 LYS A CA 1
ATOM 1034 C C . LYS A 1 123 ? 2.737 -2.515 10.250 1.00 94.19 123 LYS A C 1
ATOM 1036 O O . LYS A 1 123 ? 2.190 -1.412 10.251 1.00 94.19 123 LYS A O 1
ATOM 1041 N N . LEU A 1 124 ? 2.872 -3.249 9.143 1.00 96.06 124 LEU A N 1
ATOM 1042 C CA . LEU A 1 124 ? 2.322 -2.844 7.849 1.00 96.06 124 LEU A CA 1
ATOM 1043 C C . LEU A 1 124 ? 0.799 -2.716 7.904 1.00 96.06 124 LEU A C 1
ATOM 1045 O O . LEU A 1 124 ? 0.268 -1.718 7.434 1.00 96.06 124 LEU A O 1
ATOM 1049 N N . TYR A 1 125 ? 0.088 -3.674 8.501 1.00 97.50 125 TYR A N 1
ATOM 1050 C CA . TYR A 1 125 ? -1.372 -3.619 8.619 1.00 97.50 125 TYR A CA 1
ATOM 1051 C C . TYR A 1 125 ? -1.826 -2.391 9.414 1.00 97.50 125 TYR A C 1
ATOM 1053 O O . TYR A 1 125 ? -2.762 -1.709 8.998 1.00 97.50 125 TYR A O 1
ATOM 1061 N N . GLN A 1 126 ? -1.146 -2.060 10.513 1.00 97.12 126 GLN A N 1
ATOM 1062 C CA . GLN A 1 126 ? -1.438 -0.854 11.288 1.00 97.12 126 GLN A CA 1
ATOM 1063 C C . GLN A 1 126 ? -1.231 0.432 10.465 1.00 97.12 126 GLN A C 1
ATOM 1065 O O . GLN A 1 126 ? -2.087 1.320 10.502 1.00 97.12 126 GLN A O 1
ATOM 1070 N N . GLU A 1 127 ? -0.137 0.527 9.699 1.00 97.44 127 GLU A N 1
ATOM 1071 C CA . GLU A 1 127 ? 0.152 1.668 8.813 1.00 97.44 127 GLU A CA 1
ATOM 1072 C C . GLU A 1 127 ? -0.875 1.772 7.669 1.00 97.44 127 GLU A C 1
ATOM 1074 O O . GLU A 1 127 ? -1.429 2.844 7.425 1.00 97.44 127 GLU A O 1
ATOM 1079 N N . ILE A 1 128 ? -1.206 0.650 7.022 1.00 98.44 128 ILE A N 1
ATOM 1080 C CA . ILE A 1 128 ? -2.200 0.563 5.941 1.00 98.44 128 ILE A CA 1
ATOM 1081 C C . ILE A 1 128 ? -3.585 0.996 6.437 1.00 98.44 128 ILE A C 1
ATOM 1083 O O . ILE A 1 128 ? -4.252 1.793 5.779 1.00 98.44 128 ILE A O 1
ATOM 1087 N N . ILE A 1 129 ? -4.019 0.519 7.609 1.00 98.44 129 ILE A N 1
ATOM 1088 C CA . ILE A 1 129 ? -5.297 0.919 8.218 1.00 98.44 129 ILE A CA 1
ATOM 1089 C C . ILE A 1 129 ? -5.319 2.430 8.480 1.00 98.44 129 ILE A C 1
ATOM 1091 O O . ILE A 1 129 ? -6.329 3.078 8.207 1.00 98.44 129 ILE A O 1
ATOM 1095 N N . ALA A 1 130 ? -4.216 3.007 8.966 1.00 98.19 130 ALA A N 1
ATOM 1096 C CA . ALA A 1 130 ? -4.117 4.448 9.185 1.00 98.19 130 ALA A CA 1
ATOM 1097 C C . ALA A 1 130 ? -4.188 5.246 7.871 1.00 98.19 130 ALA A C 1
ATOM 1099 O O . ALA A 1 130 ? -4.824 6.301 7.824 1.00 98.19 130 ALA A O 1
ATOM 1100 N N . PHE A 1 131 ? -3.581 4.749 6.792 1.00 98.44 131 PHE A N 1
ATOM 1101 C CA . PHE A 1 131 ? -3.703 5.368 5.474 1.00 98.44 131 PHE A CA 1
ATOM 1102 C C . PHE A 1 131 ? -5.117 5.261 4.901 1.00 98.44 131 PHE A C 1
ATOM 1104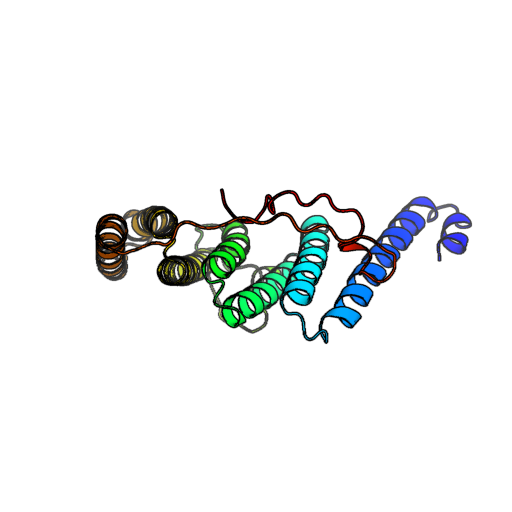 O O . PHE A 1 131 ? -5.630 6.257 4.392 1.00 98.44 131 PHE A O 1
ATOM 1111 N N . PHE A 1 132 ? -5.783 4.112 5.032 1.00 98.19 132 PHE A N 1
ATOM 1112 C CA . PHE A 1 132 ? -7.178 3.984 4.613 1.00 98.19 132 PHE A CA 1
ATOM 1113 C C . PHE A 1 132 ? -8.110 4.899 5.402 1.00 98.19 132 PHE A C 1
ATOM 1115 O O . PHE A 1 132 ? -9.029 5.457 4.810 1.00 98.19 132 PHE A O 1
ATOM 1122 N N . ASP A 1 133 ? -7.866 5.111 6.695 1.00 97.50 133 ASP A N 1
ATOM 1123 C CA . ASP A 1 133 ? -8.638 6.077 7.478 1.00 97.50 133 ASP A CA 1
ATOM 1124 C C . ASP A 1 133 ? -8.470 7.509 6.944 1.00 97.50 133 ASP A C 1
ATOM 1126 O O . ASP A 1 133 ? -9.459 8.184 6.653 1.00 97.50 133 ASP A O 1
ATOM 1130 N N . ARG A 1 134 ? -7.226 7.944 6.689 1.00 96.50 134 ARG A N 1
ATOM 1131 C CA . ARG A 1 134 ? -6.948 9.261 6.079 1.00 96.50 134 ARG A CA 1
ATOM 1132 C C . ARG A 1 134 ? -7.549 9.403 4.680 1.00 96.50 134 ARG A C 1
ATOM 1134 O O . ARG A 1 134 ? -8.088 10.455 4.352 1.00 96.50 134 ARG A O 1
ATOM 1141 N N . GLY A 1 135 ? -7.493 8.341 3.877 1.00 95.50 135 GLY A N 1
ATOM 1142 C CA . GLY A 1 135 ? -8.114 8.255 2.553 1.00 95.50 135 GLY A CA 1
ATOM 1143 C C . GLY A 1 135 ? -9.633 8.052 2.585 1.00 95.50 135 GLY A C 1
ATOM 1144 O O . GLY A 1 135 ? -10.253 7.942 1.530 1.00 95.50 135 GLY A O 1
ATOM 1145 N N . LYS A 1 136 ? -10.245 7.992 3.777 1.00 96.19 136 LYS A N 1
ATOM 1146 C CA . LYS A 1 136 ? -11.675 7.733 4.011 1.00 96.19 136 LYS A CA 1
ATOM 1147 C C . LYS A 1 136 ? -12.183 6.407 3.431 1.00 96.19 136 LYS A C 1
ATOM 1149 O O . LYS A 1 136 ? -13.388 6.256 3.239 1.00 96.19 136 LYS A O 1
ATOM 1154 N N . MET A 1 137 ? -11.309 5.430 3.197 1.00 96.12 137 MET A N 1
ATOM 1155 C CA . MET A 1 137 ? -11.623 4.075 2.717 1.00 96.12 137 MET A CA 1
ATOM 1156 C C . MET A 1 137 ? -11.894 3.118 3.885 1.00 96.12 137 MET A C 1
ATOM 1158 O O . MET A 1 137 ? -11.249 2.079 4.059 1.00 96.12 137 MET A O 1
ATOM 1162 N N . TRP A 1 138 ? -12.862 3.489 4.720 1.00 97.75 138 TRP A N 1
ATOM 1163 C CA . TRP A 1 138 ? -13.172 2.818 5.982 1.00 97.75 138 TRP A CA 1
ATOM 1164 C C . TRP A 1 138 ? -13.604 1.358 5.822 1.00 97.75 138 TRP A C 1
ATOM 1166 O O . TRP A 1 138 ? -13.293 0.537 6.675 1.00 97.75 138 TRP A O 1
ATOM 1176 N N . GLU A 1 139 ? -14.253 0.993 4.721 1.00 97.12 139 GLU A N 1
ATOM 1177 C CA . GLU A 1 139 ? -14.676 -0.376 4.424 1.00 97.12 139 GLU A CA 1
ATOM 1178 C C . GLU A 1 139 ? -13.466 -1.316 4.302 1.00 97.12 139 GLU A C 1
ATOM 1180 O O . GLU A 1 139 ? -13.468 -2.421 4.853 1.00 97.12 139 GLU A O 1
ATOM 1185 N N . LYS A 1 140 ? -12.393 -0.849 3.651 1.00 97.50 140 LYS A N 1
ATOM 1186 C CA . LYS A 1 140 ? -11.126 -1.586 3.533 1.00 97.50 140 LYS A CA 1
ATOM 1187 C C . LYS A 1 140 ? -10.361 -1.609 4.854 1.00 97.50 140 LYS A C 1
ATOM 1189 O O . LYS A 1 140 ? -9.850 -2.662 5.237 1.00 97.50 140 LYS A O 1
ATOM 1194 N N . ALA A 1 141 ? -10.356 -0.501 5.598 1.00 98.00 141 ALA A N 1
AT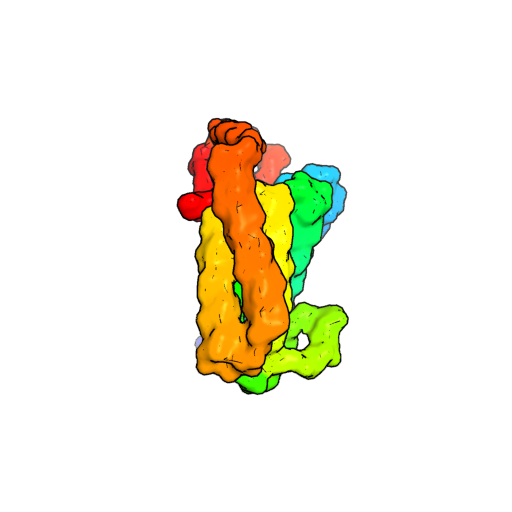OM 1195 C CA . ALA A 1 141 ? -9.797 -0.462 6.951 1.00 98.00 141 ALA A CA 1
ATOM 1196 C C . ALA A 1 141 ? -10.494 -1.465 7.893 1.00 98.00 141 ALA A C 1
ATOM 1198 O O . ALA A 1 141 ? -9.831 -2.192 8.634 1.00 98.00 141 ALA A O 1
ATOM 1199 N N . ILE A 1 142 ? -11.827 -1.564 7.825 1.00 98.44 142 ILE A N 1
ATOM 1200 C CA . ILE A 1 142 ? -12.622 -2.534 8.589 1.00 98.44 142 ILE A CA 1
ATOM 1201 C C . ILE A 1 142 ? -12.236 -3.963 8.204 1.00 98.44 142 ILE A C 1
ATOM 1203 O O . ILE A 1 142 ? -12.042 -4.780 9.104 1.00 98.44 142 ILE A O 1
ATOM 1207 N N . GLN A 1 143 ? -12.098 -4.270 6.912 1.00 98.12 143 GLN A N 1
ATOM 1208 C CA . GLN A 1 143 ? -11.692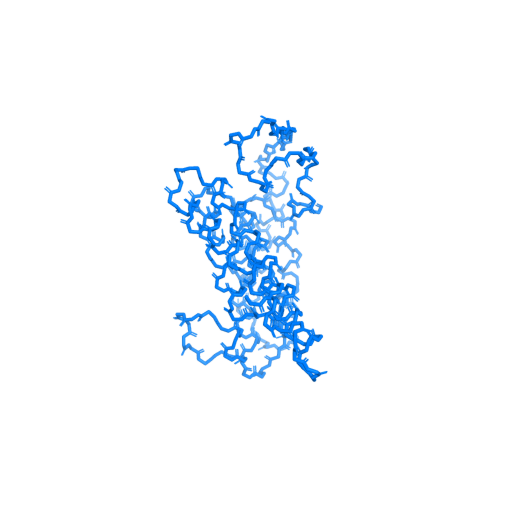 -5.601 6.451 1.00 98.12 143 GLN A CA 1
ATOM 1209 C C . GLN A 1 143 ? -10.347 -6.021 7.063 1.00 98.12 143 GLN A C 1
ATOM 1211 O O . GLN A 1 143 ? -10.291 -7.031 7.761 1.00 98.12 143 GLN A O 1
ATOM 1216 N N . LEU A 1 144 ? -9.300 -5.207 6.903 1.00 97.62 144 LEU A N 1
ATOM 1217 C CA . LEU A 1 144 ? -7.974 -5.527 7.448 1.00 97.62 144 LEU A CA 1
ATOM 1218 C C . LEU A 1 144 ? -7.961 -5.572 8.978 1.00 97.62 144 LEU A C 1
ATOM 1220 O O . LEU A 1 144 ? -7.298 -6.420 9.570 1.00 97.62 144 LEU A O 1
ATOM 1224 N N . SER A 1 145 ? -8.734 -4.710 9.644 1.00 98.06 145 SER A N 1
ATOM 1225 C CA . SER A 1 145 ? -8.849 -4.753 11.105 1.00 98.06 145 SER A CA 1
ATOM 1226 C C . SER A 1 145 ? -9.531 -6.025 11.623 1.00 98.06 145 SER A C 1
ATOM 1228 O O . SER A 1 145 ? -9.327 -6.388 12.775 1.00 98.06 145 SER A O 1
ATOM 1230 N N . LYS A 1 146 ? -10.363 -6.709 10.822 1.00 98.12 146 LYS A N 1
ATOM 1231 C CA . LYS A 1 146 ? -10.933 -8.014 11.202 1.00 98.12 146 LYS A CA 1
ATOM 1232 C C . LYS A 1 146 ? -9.872 -9.107 11.156 1.00 98.12 146 LYS A C 1
ATOM 1234 O O . LYS A 1 146 ? -9.790 -9.883 12.098 1.00 98.12 146 LYS A O 1
ATOM 1239 N N . GLU A 1 147 ? -9.050 -9.119 10.112 1.00 96.75 147 GLU A N 1
ATOM 1240 C CA . GLU A 1 147 ? -7.928 -10.057 9.991 1.00 96.75 147 GLU A CA 1
ATOM 1241 C C . GLU A 1 147 ? -6.909 -9.853 11.119 1.00 96.75 147 GLU A C 1
ATOM 1243 O O . GLU A 1 147 ? -6.495 -10.810 11.766 1.00 96.75 147 GLU A O 1
ATOM 1248 N N . LEU A 1 148 ? -6.563 -8.597 11.422 1.00 96.75 148 LEU A N 1
ATOM 1249 C CA . LEU A 1 148 ? -5.641 -8.289 12.513 1.00 96.75 148 LEU A CA 1
ATOM 1250 C C . LEU A 1 148 ? -6.239 -8.606 13.897 1.00 96.75 148 LEU A C 1
ATOM 1252 O O . LEU A 1 148 ? -5.524 -9.071 14.778 1.00 96.75 148 LEU A O 1
ATOM 1256 N N . ALA A 1 149 ? -7.548 -8.410 14.086 1.00 97.69 149 ALA A N 1
ATOM 1257 C CA . ALA A 1 149 ? -8.223 -8.783 15.329 1.00 97.69 149 ALA A CA 1
ATOM 1258 C C . ALA A 1 149 ? -8.173 -10.297 15.588 1.00 97.69 149 ALA A C 1
ATOM 1260 O O . ALA A 1 149 ? -7.912 -10.693 16.718 1.00 97.69 149 ALA A O 1
ATOM 1261 N N . ASP A 1 150 ? -8.363 -11.128 14.555 1.00 96.62 150 ASP A N 1
ATOM 1262 C CA . ASP A 1 150 ? -8.230 -12.588 14.675 1.00 96.62 150 ASP A CA 1
ATOM 1263 C C . ASP A 1 150 ? -6.816 -12.990 15.121 1.00 96.62 150 ASP A C 1
ATOM 1265 O O . ASP A 1 150 ? -6.651 -13.831 16.004 1.00 96.62 150 ASP A O 1
ATOM 1269 N N . MET A 1 151 ? -5.787 -12.327 14.584 1.00 95.44 151 MET A N 1
ATOM 1270 C CA . MET A 1 151 ? -4.403 -12.538 15.017 1.00 95.44 151 MET A CA 1
ATOM 1271 C C . MET A 1 151 ? -4.201 -12.173 16.493 1.00 95.44 151 MET A C 1
ATOM 1273 O O . MET A 1 151 ? -3.604 -12.951 17.241 1.00 95.44 151 MET A O 1
ATOM 1277 N N . TYR A 1 152 ? -4.712 -11.020 16.926 1.00 97.12 152 TYR A N 1
ATOM 1278 C CA . TYR A 1 152 ? -4.600 -10.558 18.312 1.00 97.12 152 TYR A CA 1
ATOM 1279 C C . TYR A 1 152 ? -5.349 -11.443 19.303 1.00 97.12 152 TYR A C 1
ATOM 1281 O O . TYR A 1 152 ? -4.824 -11.725 20.374 1.00 97.12 152 TYR A O 1
ATOM 1289 N N . GLU A 1 153 ? -6.535 -11.921 18.943 1.00 96.56 153 GLU A N 1
ATOM 1290 C CA . GLU A 1 153 ? -7.367 -12.750 19.814 1.00 96.56 153 GLU A CA 1
ATOM 1291 C C . GLU A 1 153 ? -6.880 -14.204 19.873 1.00 96.56 153 GLU A C 1
ATOM 1293 O O . GLU A 1 153 ? -6.754 -14.772 20.956 1.00 96.56 153 GLU A O 1
ATOM 1298 N N . ASN A 1 154 ? -6.570 -14.801 18.717 1.00 94.56 154 ASN A N 1
ATOM 1299 C CA . ASN A 1 154 ? -6.413 -16.253 18.592 1.00 94.56 154 ASN A CA 1
ATOM 1300 C C . ASN A 1 154 ? -4.967 -16.730 18.405 1.00 94.56 154 ASN A C 1
ATOM 1302 O O . ASN A 1 154 ? -4.722 -17.938 18.477 1.00 94.56 154 ASN A O 1
ATOM 1306 N N . LYS A 1 155 ? -4.013 -15.837 18.103 1.00 91.69 155 LYS A N 1
ATOM 1307 C CA . LYS A 1 155 ? -2.617 -16.219 17.812 1.00 91.69 155 LYS A CA 1
ATOM 1308 C C . LYS A 1 155 ? -1.613 -15.628 18.788 1.00 91.69 155 LYS A C 1
ATOM 1310 O O . LYS A 1 155 ? -0.832 -16.390 19.346 1.00 91.69 155 LYS A O 1
ATOM 1315 N N . ILE A 1 156 ? -1.625 -14.309 18.979 1.00 91.88 156 ILE A N 1
ATOM 1316 C CA . ILE A 1 156 ? -0.617 -13.624 19.807 1.00 91.88 156 ILE A CA 1
ATOM 1317 C C . ILE A 1 156 ? -1.139 -13.173 21.175 1.00 91.88 156 ILE A C 1
ATOM 1319 O O . ILE A 1 156 ? -0.342 -12.804 22.030 1.00 91.88 156 ILE A O 1
ATOM 1323 N N . PHE A 1 157 ? -2.456 -13.243 21.399 1.00 94.31 157 PHE A N 1
ATOM 1324 C CA . PHE A 1 157 ? -3.119 -12.905 22.665 1.00 94.31 157 PHE A CA 1
ATOM 1325 C C . PHE A 1 157 ? -2.861 -11.464 23.156 1.00 94.31 157 PHE A C 1
ATOM 1327 O O . PHE A 1 157 ? -2.850 -11.202 24.361 1.00 94.31 157 PHE A O 1
ATOM 1334 N N . ASP A 1 158 ? -2.690 -10.516 22.228 1.00 95.31 158 ASP A N 1
ATOM 1335 C CA . ASP A 1 158 ? -2.571 -9.084 22.526 1.00 95.31 158 ASP A CA 1
ATOM 1336 C C . ASP A 1 158 ? -3.957 -8.434 22.661 1.00 95.31 158 ASP A C 1
ATOM 1338 O O . ASP A 1 158 ? -4.500 -7.804 21.746 1.00 95.31 158 ASP A O 1
ATOM 1342 N N . TYR A 1 159 ? -4.557 -8.598 23.837 1.00 96.38 159 TYR A N 1
ATOM 1343 C CA . TYR A 1 159 ? -5.878 -8.040 24.124 1.00 96.38 159 TYR A CA 1
ATOM 1344 C C . TYR A 1 159 ? -5.882 -6.511 24.265 1.00 96.38 159 TYR A C 1
ATOM 1346 O O . TYR A 1 159 ? -6.926 -5.881 24.066 1.00 96.38 159 TYR A O 1
ATOM 1354 N N . GLU A 1 160 ? -4.741 -5.893 24.581 1.00 97.12 160 GLU A N 1
ATOM 1355 C CA . GLU A 1 160 ? -4.628 -4.434 24.646 1.00 97.12 160 GLU A CA 1
ATOM 1356 C C . GLU A 1 160 ? -4.659 -3.835 23.233 1.00 97.12 160 GLU A C 1
ATOM 1358 O O . GLU A 1 160 ? -5.479 -2.950 22.943 1.00 97.12 160 GLU A O 1
ATOM 1363 N N . GLY A 1 161 ? -3.840 -4.376 22.325 1.00 95.94 161 GLY A N 1
ATOM 1364 C CA . GLY A 1 161 ? -3.865 -4.062 20.899 1.00 95.94 161 GLY A CA 1
ATOM 1365 C C . GLY A 1 161 ? -5.240 -4.312 20.283 1.00 95.94 161 GLY A C 1
ATOM 1366 O O . GLY A 1 161 ? -5.772 -3.440 19.585 1.00 95.94 161 GLY A O 1
ATOM 1367 N N . LEU A 1 162 ? -5.880 -5.438 20.621 1.00 97.81 162 LEU A N 1
ATOM 1368 C CA . LEU A 1 162 ? -7.248 -5.754 20.204 1.00 97.81 162 LEU A CA 1
ATOM 1369 C C . LEU A 1 162 ? -8.249 -4.692 20.660 1.00 97.81 162 LEU A C 1
ATOM 1371 O O . LEU A 1 162 ? -9.017 -4.185 19.841 1.00 97.81 162 LEU A O 1
ATOM 1375 N N . GLY A 1 163 ? -8.229 -4.299 21.935 1.00 98.06 163 GLY A N 1
ATOM 1376 C CA . GLY A 1 163 ? -9.127 -3.271 22.463 1.00 98.06 163 GLY A CA 1
ATOM 1377 C C . GLY A 1 163 ? -9.000 -1.939 21.716 1.00 98.06 163 GLY A C 1
ATOM 1378 O O . GLY A 1 163 ? -10.006 -1.316 21.362 1.00 98.06 163 GLY A O 1
ATOM 1379 N N . ASN A 1 164 ? -7.771 -1.520 21.414 1.00 97.69 164 ASN A N 1
ATOM 1380 C CA . ASN A 1 164 ? -7.504 -0.303 20.646 1.00 97.69 164 ASN A CA 1
ATOM 1381 C C . ASN A 1 164 ? -7.965 -0.419 19.184 1.00 97.69 164 ASN A C 1
ATOM 1383 O O . ASN A 1 164 ? -8.569 0.516 18.646 1.00 97.69 164 ASN A O 1
ATOM 1387 N N . LEU A 1 165 ? -7.735 -1.569 18.549 1.00 97.94 165 LEU A N 1
ATOM 1388 C CA . LEU A 1 165 ? -8.166 -1.847 17.180 1.00 97.94 165 LEU A CA 1
ATOM 1389 C C . LEU A 1 165 ? -9.696 -1.853 17.053 1.00 97.94 165 LEU A C 1
ATOM 1391 O O . LEU A 1 165 ? -10.241 -1.276 16.111 1.00 97.94 165 LEU A O 1
ATOM 1395 N N . LEU A 1 166 ? -10.403 -2.440 18.023 1.00 98.19 166 LEU A N 1
ATOM 1396 C CA . LEU A 1 166 ? -11.866 -2.466 18.069 1.00 98.19 166 LEU A CA 1
ATOM 1397 C C . LEU A 1 166 ? -12.468 -1.066 18.223 1.00 98.19 166 LEU A C 1
ATOM 1399 O O . LEU A 1 166 ? -13.438 -0.750 17.533 1.00 98.19 166 LEU A O 1
ATOM 1403 N N . LYS A 1 167 ? -11.876 -0.207 19.064 1.00 98.38 167 LYS A N 1
ATOM 1404 C CA . LYS A 1 167 ? -12.293 1.201 19.194 1.00 98.38 167 LYS A CA 1
ATOM 1405 C C . LYS A 1 167 ? -12.147 1.953 17.869 1.00 98.38 167 LYS A C 1
ATOM 1407 O O . LYS A 1 167 ? -13.102 2.591 17.437 1.00 98.38 167 LYS A O 1
ATOM 1412 N N . LYS A 1 168 ? -11.006 1.817 17.178 1.00 97.56 168 LYS A N 1
ATOM 1413 C CA . LYS A 1 168 ? -10.816 2.387 15.826 1.00 97.56 168 LYS A CA 1
ATOM 1414 C C . LYS A 1 168 ? -11.831 1.834 14.820 1.00 97.56 168 LYS A C 1
ATOM 1416 O O . LYS A 1 168 ? -12.396 2.566 14.015 1.00 97.56 168 LYS A O 1
ATOM 1421 N N . ARG A 1 169 ? -12.121 0.534 14.878 1.00 98.06 169 ARG A N 1
ATOM 1422 C CA . ARG A 1 169 ? -13.125 -0.081 14.001 1.00 98.06 169 ARG A CA 1
ATOM 1423 C C . ARG A 1 169 ? -14.528 0.477 14.246 1.00 98.06 169 ARG A C 1
ATOM 1425 O O . ARG A 1 169 ? -15.268 0.676 13.287 1.00 98.06 169 ARG A O 1
ATOM 1432 N N . ALA A 1 170 ? -14.885 0.765 15.497 1.00 98.31 170 ALA A N 1
ATOM 1433 C CA . ALA A 1 170 ? -16.142 1.433 15.824 1.00 98.31 170 ALA A CA 1
ATOM 1434 C C . ALA A 1 170 ? -16.220 2.832 15.189 1.00 98.31 170 ALA A C 1
ATOM 1436 O O . ALA A 1 170 ? -17.220 3.144 14.544 1.00 98.31 170 ALA A O 1
ATOM 1437 N N . THR A 1 171 ? -15.144 3.627 15.264 1.00 98.31 171 THR A N 1
ATOM 1438 C CA . THR A 1 171 ? -15.111 4.953 14.622 1.00 98.31 171 THR A CA 1
ATOM 1439 C C . THR A 1 171 ? -15.240 4.865 13.101 1.00 98.31 171 THR A C 1
ATOM 1441 O O . THR A 1 171 ? -15.888 5.712 12.499 1.00 98.31 171 THR A O 1
ATOM 1444 N N . PHE A 1 172 ? -14.705 3.818 12.464 1.00 98.31 172 PHE A N 1
ATOM 1445 C CA . PHE A 1 172 ? -14.895 3.591 11.025 1.00 98.31 172 PHE A CA 1
ATOM 1446 C C . PHE A 1 172 ? -16.363 3.356 10.654 1.00 98.31 172 PHE A C 1
ATOM 1448 O O . PHE A 1 172 ? -16.841 3.947 9.688 1.00 98.31 172 PHE A O 1
ATOM 1455 N N . TYR A 1 173 ? -17.101 2.547 11.424 1.00 98.19 173 TYR A N 1
ATOM 1456 C CA . TYR A 1 173 ? -18.539 2.357 11.191 1.00 98.19 173 TYR A CA 1
ATOM 1457 C C . TYR A 1 173 ? -19.322 3.662 11.354 1.00 98.19 173 TYR A C 1
ATOM 1459 O O . TYR A 1 173 ? -20.191 3.966 10.537 1.00 98.19 173 TYR A O 1
ATOM 1467 N N . GLU A 1 174 ? -19.005 4.455 12.379 1.00 97.75 174 GLU A N 1
ATOM 1468 C CA . GLU A 1 174 ? -19.635 5.762 12.570 1.00 97.75 174 GLU A CA 1
ATOM 1469 C C . GLU A 1 174 ? -19.339 6.713 11.411 1.00 97.75 174 GLU A C 1
ATOM 1471 O O . GLU A 1 174 ? -20.253 7.369 10.912 1.00 97.75 174 GLU A O 1
ATOM 1476 N N . ASN A 1 175 ? -18.088 6.748 10.953 1.00 97.12 175 ASN A N 1
ATOM 1477 C CA . ASN A 1 175 ? -17.665 7.580 9.837 1.00 97.12 175 ASN A CA 1
ATOM 1478 C C . ASN A 1 175 ? -18.384 7.198 8.537 1.00 97.12 175 ASN A C 1
ATOM 1480 O O . ASN A 1 175 ? -18.866 8.089 7.846 1.00 97.12 175 ASN A O 1
ATOM 1484 N N . ILE A 1 176 ? -18.544 5.905 8.232 1.00 96.25 176 ILE A N 1
ATOM 1485 C CA . ILE A 1 176 ? -19.305 5.451 7.051 1.00 96.25 176 ILE A CA 1
ATOM 1486 C C . ILE A 1 176 ? -20.740 5.989 7.071 1.00 96.25 176 ILE A C 1
ATOM 1488 O O . ILE A 1 176 ? -21.267 6.385 6.036 1.00 96.25 176 ILE A O 1
ATOM 1492 N N . MET A 1 177 ? -21.372 6.017 8.245 1.00 95.56 177 MET A N 1
ATOM 1493 C CA . MET A 1 177 ? -22.766 6.441 8.376 1.00 95.56 177 MET A CA 1
ATOM 1494 C C . MET A 1 177 ? -22.942 7.962 8.421 1.00 95.56 177 MET A C 1
ATOM 1496 O O . MET A 1 177 ? -23.985 8.463 8.007 1.00 95.56 177 MET A O 1
ATOM 1500 N N . LYS A 1 178 ? -21.975 8.690 8.991 1.00 94.88 178 LYS A N 1
ATOM 1501 C CA . LYS A 1 178 ? -22.153 10.097 9.394 1.00 94.88 178 LYS A CA 1
ATOM 1502 C C . LYS A 1 178 ? -21.245 11.080 8.663 1.00 94.88 178 LYS A C 1
ATOM 1504 O O . LYS A 1 178 ? -21.591 12.255 8.570 1.00 94.88 178 LYS A O 1
ATOM 1509 N N . ALA A 1 179 ? -20.073 10.654 8.200 1.00 93.44 179 ALA A N 1
ATOM 1510 C CA . ALA A 1 179 ? -19.108 11.556 7.589 1.00 93.44 179 ALA A CA 1
ATOM 1511 C C . ALA A 1 179 ? -19.395 11.743 6.093 1.00 93.44 179 ALA A C 1
ATOM 1513 O O . ALA A 1 179 ? -19.719 10.801 5.373 1.00 93.44 179 ALA A O 1
ATOM 1514 N N . MET A 1 180 ? -19.229 12.973 5.602 1.00 89.69 180 MET A N 1
ATOM 1515 C CA . MET A 1 180 ? -19.376 13.266 4.177 1.00 89.69 180 MET A CA 1
ATOM 1516 C C . MET A 1 180 ? -18.188 12.691 3.383 1.00 89.69 180 MET A C 1
ATOM 1518 O O . MET A 1 180 ? -17.022 13.035 3.630 1.00 89.69 180 MET A O 1
ATOM 1522 N N . ARG A 1 181 ? -18.499 11.851 2.389 1.00 89.38 181 ARG A N 1
ATOM 1523 C CA . ARG A 1 181 ? -17.565 11.359 1.370 1.00 89.38 181 ARG A CA 1
ATOM 1524 C C . ARG A 1 181 ? -18.008 11.898 -0.000 1.00 89.38 181 ARG A C 1
ATOM 1526 O O . ARG A 1 181 ? -19.098 11.534 -0.441 1.00 89.38 181 ARG A O 1
ATOM 1533 N N . PRO A 1 182 ? -17.227 12.776 -0.657 1.00 83.31 182 PRO A N 1
ATOM 1534 C CA . PRO A 1 182 ? -17.551 13.216 -2.010 1.00 83.31 182 PRO A CA 1
ATOM 1535 C C . PRO A 1 182 ? -17.514 12.018 -2.963 1.00 83.31 182 PRO A C 1
ATOM 1537 O O . PRO A 1 182 ? -16.689 11.115 -2.801 1.00 83.31 182 PRO A O 1
ATOM 1540 N N . GLN A 1 183 ? -18.425 11.996 -3.934 1.00 83.81 183 GLN A N 1
ATOM 1541 C CA . GLN A 1 183 ? -18.421 10.970 -4.971 1.00 83.81 183 GLN A CA 1
ATOM 1542 C C . GLN A 1 183 ? -17.182 11.164 -5.861 1.00 83.81 183 GLN A C 1
ATOM 1544 O O . GLN A 1 183 ? -16.912 12.299 -6.254 1.00 83.81 183 GLN A O 1
ATOM 1549 N N . PRO A 1 184 ? -16.413 10.103 -6.162 1.00 86.25 184 PRO A N 1
ATOM 1550 C CA . PRO A 1 184 ? -15.266 10.225 -7.049 1.00 86.25 184 PRO A CA 1
ATOM 1551 C C . PRO A 1 184 ? -15.720 10.495 -8.487 1.00 86.25 184 PRO A C 1
ATOM 1553 O O . PRO A 1 184 ? -16.664 9.874 -8.980 1.00 86.25 184 PRO A O 1
ATOM 1556 N N . GLU A 1 185 ? -15.010 11.392 -9.166 1.00 86.25 185 GLU A N 1
ATOM 1557 C CA . GLU A 1 185 ? -15.156 11.648 -10.598 1.00 86.25 185 GLU A CA 1
ATOM 1558 C C . GLU A 1 185 ? -13.999 10.985 -11.351 1.00 86.25 185 GLU A C 1
ATOM 1560 O O . GLU A 1 185 ? -12.846 11.047 -10.921 1.00 86.25 185 GLU A O 1
ATOM 1565 N N . TYR A 1 186 ? -14.303 10.342 -12.479 1.00 85.31 186 TYR A N 1
ATOM 1566 C CA . TYR A 1 186 ? -13.318 9.626 -13.287 1.00 85.31 186 TYR A CA 1
ATOM 1567 C C . TYR A 1 186 ? -13.227 10.244 -14.680 1.00 85.31 186 TYR A C 1
ATOM 1569 O O . TYR A 1 186 ? -14.244 10.456 -15.340 1.00 85.31 186 TYR A O 1
ATOM 1577 N N . PHE A 1 187 ? -11.998 10.481 -15.142 1.00 83.50 187 PHE A N 1
ATOM 1578 C CA . PHE A 1 187 ? -11.715 11.104 -16.434 1.00 83.50 187 PHE A CA 1
ATOM 1579 C C . PHE A 1 187 ? -10.837 10.203 -17.300 1.00 83.50 187 PHE A C 1
ATOM 1581 O O . PHE A 1 187 ? -9.904 9.559 -16.821 1.00 83.50 187 PHE A O 1
ATOM 1588 N N . ALA A 1 188 ? -11.127 10.188 -18.599 1.00 82.38 188 ALA A N 1
ATOM 1589 C CA . ALA A 1 188 ? -10.332 9.499 -19.603 1.00 82.38 188 ALA A CA 1
ATOM 1590 C C . ALA A 1 188 ? -9.324 10.477 -20.234 1.00 82.38 188 ALA A C 1
ATOM 1592 O O . ALA A 1 188 ? -9.729 11.478 -20.823 1.00 82.38 188 ALA A O 1
ATOM 1593 N N . VAL A 1 189 ? -8.020 10.187 -20.135 1.00 81.12 189 VAL A N 1
ATOM 1594 C CA . VAL A 1 189 ? -6.938 11.044 -20.660 1.00 81.12 189 VAL A CA 1
ATOM 1595 C C . VAL A 1 189 ? -6.122 10.303 -21.722 1.00 81.12 189 VAL A C 1
ATOM 1597 O O . VAL A 1 189 ? -5.449 9.321 -21.420 1.00 81.12 189 VAL A O 1
ATOM 1600 N N . GLY A 1 190 ? -6.178 10.771 -22.974 1.00 81.62 190 GLY A N 1
ATOM 1601 C CA . GLY A 1 190 ? -5.426 10.200 -24.097 1.00 81.62 190 GLY A CA 1
ATOM 1602 C C . GLY A 1 190 ? -4.172 11.007 -24.442 1.00 81.62 190 GLY A C 1
ATOM 1603 O O . GLY A 1 190 ? -4.245 12.223 -24.614 1.00 81.62 190 GLY A O 1
ATOM 1604 N N . TYR A 1 191 ? -3.033 10.327 -24.598 1.00 80.75 191 TYR A N 1
ATOM 1605 C CA . TYR A 1 191 ? -1.754 10.943 -24.969 1.00 80.75 191 TYR A CA 1
ATOM 1606 C C . TYR A 1 191 ? -1.422 10.665 -26.443 1.00 80.75 191 TYR A C 1
ATOM 1608 O O . TYR A 1 191 ? -1.067 9.541 -26.816 1.00 80.75 191 TYR A O 1
ATOM 1616 N N . TYR A 1 192 ? -1.506 11.702 -27.283 1.00 83.00 192 TYR A N 1
ATOM 1617 C CA . TYR A 1 192 ? -1.283 11.616 -28.731 1.00 83.00 192 TYR A CA 1
ATOM 1618 C C . TYR A 1 192 ? -0.072 12.446 -29.175 1.00 83.00 192 TYR A C 1
ATOM 1620 O O . TYR A 1 192 ? 0.067 13.607 -28.804 1.00 83.00 192 TYR A O 1
ATOM 1628 N N . GLY A 1 193 ? 0.786 11.870 -30.021 1.00 81.25 193 GLY A N 1
ATOM 1629 C CA . GLY A 1 193 ? 1.968 12.540 -30.582 1.00 81.25 193 GLY A CA 1
ATOM 1630 C C . GLY A 1 193 ? 3.303 12.044 -30.014 1.00 81.25 193 GLY A C 1
ATOM 1631 O O . GLY A 1 193 ? 3.363 11.418 -28.959 1.00 81.25 193 GLY A O 1
ATOM 1632 N N . GLN A 1 194 ? 4.396 12.308 -30.739 1.00 80.12 194 GLN A N 1
ATOM 1633 C CA . GLN A 1 194 ? 5.738 11.788 -30.415 1.00 80.12 194 GLN A CA 1
ATOM 1634 C C . GLN A 1 194 ? 6.440 12.527 -29.264 1.00 80.12 194 GLN A C 1
ATOM 1636 O O . GLN A 1 194 ? 7.435 12.028 -28.746 1.00 80.12 194 GLN A O 1
ATOM 1641 N N . GLY A 1 195 ? 5.918 13.685 -28.845 1.00 78.38 195 GLY A N 1
ATOM 1642 C CA . GLY A 1 195 ? 6.468 14.470 -27.734 1.00 78.38 195 GLY A CA 1
ATOM 1643 C C . GLY A 1 195 ? 6.204 13.875 -26.346 1.00 78.38 195 GLY A C 1
ATOM 1644 O O . GLY A 1 195 ? 6.875 14.253 -25.393 1.00 78.38 195 GLY A O 1
ATOM 1645 N N . PHE A 1 196 ? 5.261 12.935 -26.220 1.00 73.50 196 PHE A N 1
ATOM 1646 C CA . PHE A 1 196 ? 4.996 12.248 -24.956 1.00 73.50 196 PHE A CA 1
ATOM 1647 C C . PHE A 1 196 ? 5.952 11.071 -24.741 1.00 73.50 196 PHE A C 1
ATOM 1649 O O . PHE A 1 196 ? 6.334 10.422 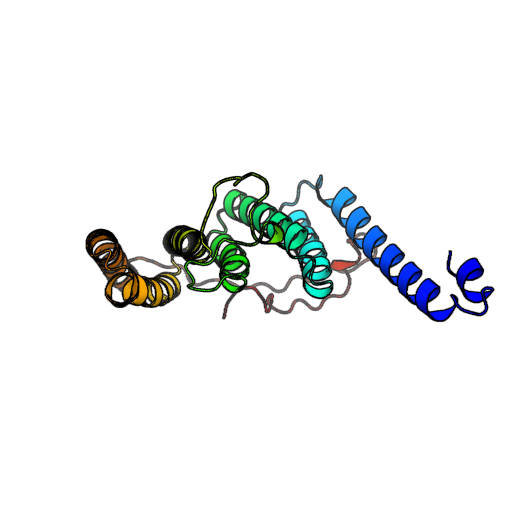-25.721 1.00 73.50 196 PHE A O 1
ATOM 1656 N N . PRO A 1 197 ? 6.290 10.733 -23.485 1.00 74.69 197 PRO A N 1
ATOM 1657 C CA . PRO A 1 197 ? 7.045 9.530 -23.167 1.00 74.69 197 PRO A CA 1
ATOM 1658 C C . PRO A 1 197 ? 6.433 8.259 -23.770 1.00 74.69 197 PRO A C 1
ATOM 1660 O O . PRO A 1 197 ? 5.212 8.095 -23.821 1.00 74.69 197 PRO A O 1
ATOM 1663 N N . SER A 1 198 ? 7.291 7.333 -24.204 1.00 74.38 198 SER A N 1
ATOM 1664 C CA . SER A 1 198 ? 6.908 6.092 -24.898 1.00 74.38 198 SER A CA 1
ATOM 1665 C C . SER A 1 198 ? 5.855 5.268 -24.155 1.00 74.38 198 SER A C 1
ATOM 1667 O O . SER A 1 198 ? 4.951 4.739 -24.793 1.00 74.38 198 SER A O 1
ATOM 1669 N N . PHE A 1 199 ? 5.920 5.207 -22.823 1.00 71.75 199 PHE A N 1
ATOM 1670 C CA . PHE A 1 199 ? 4.985 4.442 -21.988 1.00 71.75 199 PHE A CA 1
ATOM 1671 C C . PHE A 1 199 ? 3.598 5.087 -21.806 1.00 71.75 199 PHE A C 1
ATOM 1673 O O . PHE A 1 199 ? 2.707 4.426 -21.260 1.00 71.75 199 PHE A O 1
ATOM 1680 N N . LEU A 1 200 ? 3.421 6.348 -22.220 1.00 70.50 200 LEU A N 1
ATOM 1681 C CA . LEU A 1 200 ? 2.135 7.060 -22.228 1.00 70.50 200 LEU A CA 1
ATOM 1682 C C . LEU A 1 200 ? 1.484 7.056 -23.616 1.00 70.50 200 LEU A C 1
ATOM 1684 O O . LEU A 1 200 ? 0.259 7.059 -23.716 1.00 70.50 200 LEU A O 1
ATOM 1688 N N . ARG A 1 201 ? 2.284 7.026 -24.690 1.00 76.69 201 ARG A N 1
ATOM 1689 C CA . ARG A 1 201 ? 1.782 7.088 -26.070 1.00 76.69 201 ARG A CA 1
ATOM 1690 C C . ARG A 1 201 ? 0.890 5.894 -26.409 1.00 76.69 201 ARG A C 1
ATOM 1692 O O . ARG A 1 201 ? 1.288 4.747 -26.230 1.00 76.69 201 ARG A O 1
ATOM 1699 N N . GLY A 1 202 ? -0.282 6.176 -26.978 1.00 63.75 202 GLY A N 1
ATOM 1700 C CA . GLY A 1 202 ? -1.159 5.154 -27.561 1.00 63.75 202 GLY A CA 1
ATOM 1701 C C . GLY A 1 202 ? -1.790 4.184 -26.559 1.00 63.75 202 GLY A C 1
ATOM 1702 O O . GLY A 1 202 ? -2.332 3.165 -26.979 1.00 63.75 202 GLY A O 1
ATOM 1703 N N . LYS A 1 203 ? -1.730 4.472 -25.251 1.00 64.12 203 LYS A N 1
ATOM 1704 C CA . LYS A 1 203 ? -2.553 3.762 -24.270 1.00 64.12 203 LYS A CA 1
ATOM 1705 C C . LYS A 1 203 ? -3.974 4.302 -24.333 1.00 64.12 203 LYS A C 1
ATOM 1707 O O . LYS A 1 203 ? -4.180 5.507 -24.192 1.00 64.12 203 LYS A O 1
ATOM 1712 N N . ASP A 1 204 ? -4.935 3.401 -24.515 1.00 54.16 204 ASP A N 1
ATOM 1713 C CA . ASP A 1 204 ? -6.336 3.740 -24.310 1.00 54.16 204 ASP A CA 1
ATOM 1714 C C . ASP A 1 204 ? -6.522 4.236 -22.871 1.00 54.16 204 ASP A C 1
ATOM 1716 O O . ASP A 1 204 ? -5.964 3.638 -21.940 1.00 54.16 204 ASP A O 1
ATOM 1720 N N . PRO A 1 205 ? -7.314 5.298 -22.660 1.00 49.75 205 PRO A N 1
ATOM 1721 C CA . PRO A 1 205 ? -7.665 5.776 -21.336 1.00 49.75 205 PRO A CA 1
ATOM 1722 C C . PRO A 1 205 ? -8.673 4.819 -20.694 1.00 49.75 205 PRO A C 1
ATOM 1724 O O . PRO A 1 205 ? -9.834 5.148 -20.470 1.00 49.75 205 PRO A O 1
ATOM 1727 N N . SER A 1 206 ? -8.254 3.587 -20.419 1.00 42.59 206 SER A N 1
ATOM 1728 C CA . SER A 1 206 ? -8.983 2.744 -19.487 1.00 42.59 206 SER A CA 1
ATOM 1729 C C . SER A 1 206 ? -8.767 3.312 -18.086 1.00 42.59 206 SER A C 1
ATOM 1731 O O . SER A 1 206 ? -7.614 3.635 -17.768 1.00 42.59 206 SER A O 1
ATOM 1733 N N . PRO A 1 207 ? -9.806 3.390 -17.233 1.00 43.16 207 PRO A N 1
ATOM 1734 C CA . PRO A 1 207 ? -9.593 3.669 -15.823 1.00 43.16 207 PRO A CA 1
ATOM 1735 C C . PRO A 1 207 ? -8.512 2.705 -15.321 1.00 43.16 207 PRO A C 1
ATOM 1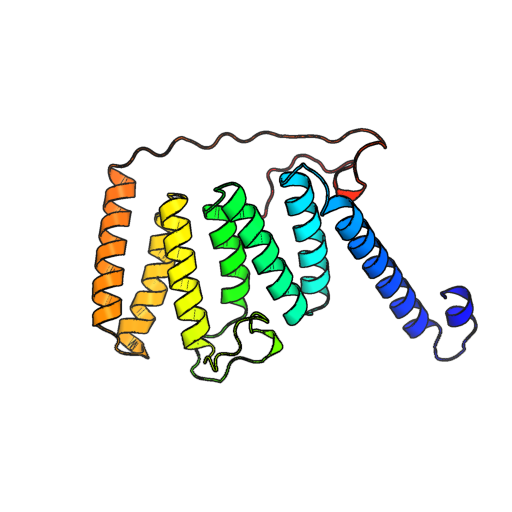737 O O . PRO A 1 207 ? -8.533 1.524 -15.699 1.00 43.16 207 PRO A O 1
ATOM 1740 N N . PRO A 1 208 ? -7.515 3.188 -14.568 1.00 42.16 208 PRO A N 1
ATOM 1741 C CA . PRO A 1 208 ? -6.400 2.358 -14.167 1.00 42.16 208 PRO A CA 1
ATOM 1742 C C . PRO A 1 208 ? -6.915 1.106 -13.435 1.00 42.16 208 PRO A C 1
ATOM 1744 O O . PRO A 1 208 ? -7.359 1.185 -12.297 1.00 42.16 208 PRO A O 1
ATOM 1747 N N . LYS A 1 209 ? -6.853 -0.073 -14.076 1.00 39.50 209 LYS A N 1
ATOM 1748 C CA . LYS A 1 209 ? -7.378 -1.348 -13.528 1.00 39.50 209 LYS A CA 1
ATOM 1749 C C . LYS A 1 209 ? -6.723 -1.781 -12.205 1.00 39.50 209 LYS A C 1
ATOM 1751 O O . LYS A 1 209 ? -7.145 -2.759 -11.604 1.00 39.50 209 LYS A O 1
ATOM 1756 N N . PHE A 1 210 ? -5.677 -1.073 -11.786 1.00 36.62 210 PHE A N 1
ATOM 1757 C CA . PHE A 1 210 ? -4.936 -1.293 -10.547 1.00 36.62 210 PHE A CA 1
ATOM 1758 C C . PHE A 1 210 ? -5.363 -0.382 -9.391 1.00 36.62 210 PHE A C 1
ATOM 1760 O O . PHE A 1 210 ? -4.852 -0.554 -8.291 1.00 36.62 210 PHE A O 1
ATOM 1767 N N . TRP A 1 211 ? -6.276 0.563 -9.613 1.00 44.47 211 TRP A N 1
ATOM 1768 C CA . TRP A 1 211 ? -6.513 1.667 -8.684 1.00 44.47 211 TRP A CA 1
ATOM 1769 C C . TRP A 1 211 ? -7.990 1.781 -8.317 1.00 44.47 211 TRP A C 1
ATOM 1771 O O . TRP A 1 211 ? -8.593 2.819 -8.546 1.00 44.47 211 TRP A O 1
ATOM 1781 N N . ILE A 1 212 ? -8.560 0.672 -7.830 1.00 36.00 212 ILE A N 1
ATOM 1782 C CA . ILE A 1 212 ? -9.763 0.515 -6.980 1.00 36.00 212 ILE A CA 1
ATOM 1783 C C . ILE A 1 212 ? -10.492 -0.791 -7.391 1.00 36.00 212 ILE A C 1
ATOM 1785 O O . ILE A 1 212 ? -10.869 -0.926 -8.557 1.00 36.00 212 ILE A O 1
ATOM 1789 N N . PRO A 1 213 ? -10.677 -1.767 -6.476 1.00 38.16 213 PRO A N 1
ATOM 1790 C CA . PRO A 1 213 ? -11.644 -2.855 -6.643 1.00 38.16 213 PRO A CA 1
ATOM 1791 C C . PRO A 1 213 ? -13.093 -2.379 -6.503 1.00 38.16 213 PRO A C 1
ATOM 1793 O O . PRO A 1 213 ? -13.339 -1.490 -5.655 1.00 38.16 213 PRO A O 1
#

Radius of gyration: 21.26 Å; Cα contacts (8 Å, |Δi|>4): 211; chains: 1; bounding box: 52×41×58 Å

Solvent-accessible surface area (backbone atoms only — not comparable to full-atom values): 11997 Å² total; per-residue (Å²): 107,54,75,62,20,65,72,33,95,87,39,22,68,66,38,37,56,47,43,54,52,50,52,54,50,49,50,51,51,50,54,37,62,64,36,68,75,46,90,52,63,66,58,33,46,56,41,46,51,54,50,30,50,54,27,54,77,69,67,37,50,47,59,25,52,53,41,36,53,54,45,25,51,55,24,52,78,67,70,36,23,48,57,23,20,55,40,50,45,64,55,43,70,78,46,52,95,34,84,52,72,51,55,77,50,77,43,57,90,90,53,89,65,96,40,26,23,31,60,49,35,50,54,47,50,56,52,31,35,54,24,14,52,76,46,67,40,35,72,60,27,45,53,55,50,50,58,51,37,49,41,20,67,76,70,72,62,37,61,67,62,34,54,54,50,52,54,54,46,50,53,34,56,50,40,71,76,70,50,92,73,82,82,87,84,87,83,73,64,74,45,82,62,86,90,50,59,78,93,50,40,78,47,76,49,62,76,63,88,86,74,74,136

InterPro domains:
  IPR026791 Dedicator of cytokinesis [PTHR45653] (1-204)
  IPR027357 DOCKER domain [PS51651] (55-213)
  IPR043161 Dedicator of cytokinesis, C-terminal, lobe A [G3DSA:1.25.40.410] (31-181)
  IPR046769 DOCKER, Lobe A [PF06920] (50-96)
  IPR046769 DOCKER, Lobe A [PF06920] (123-178)

Secondary structure (DSSP, 8-state):
-HHHHHT-TTTHHHHHHHHHHHHHHHHHHHHHHHHTT-S-HHHHHHHHHHHHHHHHHTT-HHHHHHHHHHHHHHHHTTT-HHHHHHHHHHHHTT--S--SBPPGGGS-TT--S--BHHHHHHHHHHHHHHHHHHTT-HHHHHHHHHHHHHHHHHTS--HHHHHHHHHHHHHHHHHHHHS--PPPP-------STTS-TTTTT------TTS--

Sequence (213 aa):
LLEHCRKHKYLAAPGEVFALLVSSLLENLLDYRTIMHDESKENRMSCTVNVLNFYKEKKREDIYIRYLYKLRDLHTDCENFTEAAYTLLLHAELLQWSERPCAPHLLQRDSYYVYSQLELKEKLYQEIIAFFDRGKMWEKAIQLSKELADMYENKIFDYEGLGNLLKKRATFYENIMKAMRPQPEYFAVGYYGQGFPSFLRGKDPSPPKFWIP

Organism: NCBI:txid364589

Foldseek 3Di:
DLVVQCPDPPRNVVVNVVVVLVVVLVVLVVCQVVCCPPPDLPSNLLSLVVNLVSCVVVVQLLVNVQSLVVNLVSCVVVLVLLVNLLSLVVLLVVADLDQQWDDPSSDHPVPPDGGGSNRVSLVSLVSSLVSCVSVLVLVVSLVSLVVVLCCCVPPVVVVVVNVVSVVVNVVSVVCVVPPDDDDDDDDFDADDDPPDDPSRHPDGRDPPPSRDD

Nearest PDB structures (foldseek):
  7dpa-assembly1_D  TM=9.335E-01  e=9.032E-20  Homo sapiens
  8zj2-assembly1_B  TM=9.339E-01  e=1.209E-19  Homo sapiens
  3b13-assembly1_C  TM=9.674E-01  e=1.271E-14  Homo sapiens
  8jhk-assembly1_E  TM=9.527E-01  e=5.904E-13  Homo sapiens
  2yin-assembly1_B  TM=9.521E-01  e=7.035E-12  Homo sapiens